Protein AF-A0A9P8N994-F1 (afdb_monomer)

pLDDT: mean 78.61, std 20.87, range [20.39, 98.12]

Secondary structure (DSSP, 8-state):
-----------------TTS-S-----S------GGGS------SPPS--HHHHHHHHHHHHHHT-SEEEEEEEETTEEEEEEEEEEETTTEE--TT-----GGGHHHHHHHHHHHHHHT---GGGTTGGG-BTHHHHTTT---SSHHHHHH-BHHHHHTT-S-PPP-GGG--SEETTEEPPHHHHHHTT-TTSHHHHHHHHHHHHHHTHHHHH-TT--SSPPPPSS-HHHH-EEEEETTTEEEEEEEEESSTT---EEEEEEE-SSSS-EEEEEEEEETTEEEEEEEESSS--SEEEEEEEEEEE-TTSSEEEEEEEEEETTTTEEEEEEEEEEE-S----

Radius of gyration: 25.14 Å; Cα contacts (8 Å, |Δi|>4): 476; chains: 1; bounding box: 64×61×74 Å

Sequence (342 aa):
MICPCWFLSTAVIIASLQSLGNGAMAGQGQKPLTLASIGEKDFNARSPFTQDFNVVANDILEQWKVPGMSIAIVDGHDVFAKGFGLATLPDTPSTPETLFYVGSTTKAQTAALMAQLIDSKAYPALSRGWSTPISSILRDDFLLQDEWATSHITLDDAASHRTGMAAHDNSWHREINGSKASLQDIVRGLHVNQILKEHARDMQCDIQKADDILFPERPKYPYPPSVILSELTGFYSNLGYGRFNLVQQQLSANSDQTVLVADRTELLWAQQWRLRHVSGNYWTLYSKMLLGINTVTRFYAAEFKIGVSGKVTGLEVSMYDRYGGVDEGTVLFHKVGGNTDG

Solvent-accessible surface area (backbone atoms only — not comparable to full-atom values): 20683 Å² total; per-residue (Å²): 143,80,86,83,83,79,84,83,76,88,73,83,84,83,67,71,68,87,86,62,53,83,65,89,77,88,64,80,80,79,71,75,85,50,67,76,80,59,65,94,61,87,75,83,66,79,74,83,81,39,71,69,48,50,49,56,54,50,50,49,30,62,74,66,68,42,64,42,48,62,51,75,50,78,57,94,88,49,76,49,68,43,38,41,60,26,68,40,87,96,77,40,66,24,36,66,83,59,87,71,75,58,65,77,60,52,55,59,56,52,51,52,52,51,50,49,53,37,72,64,64,80,46,75,81,37,73,58,41,54,71,23,34,48,32,77,78,38,54,95,45,46,54,53,101,42,70,65,57,24,64,61,41,22,47,47,34,57,78,66,74,62,72,80,75,74,93,57,81,68,25,66,52,71,55,55,95,94,36,76,48,49,72,65,54,34,47,46,44,60,56,54,79,59,60,51,64,48,47,56,50,49,51,54,53,46,65,75,40,39,60,55,75,69,43,71,86,58,64,96,68,57,49,69,53,88,58,62,71,80,66,70,41,47,39,32,34,28,92,89,78,44,72,43,51,33,39,83,42,62,73,42,100,88,44,92,50,72,28,40,38,27,70,39,69,88,44,98,72,26,30,36,39,38,36,43,84,60,36,36,49,34,27,41,34,36,37,24,46,72,70,98,52,98,46,79,72,48,64,30,48,29,36,54,40,65,41,97,85,74,43,65,48,26,42,34,34,42,46,48,39,84,78,67,72,43,67,44,47,73,46,65,23,39,50,48,73,87,84,78,88,127

Structure (mmCIF, N/CA/C/O backbone):
data_AF-A0A9P8N994-F1
#
_entry.id   AF-A0A9P8N994-F1
#
loop_
_atom_site.group_PDB
_atom_site.id
_atom_site.type_symbol
_atom_site.label_atom_id
_atom_site.label_alt_id
_atom_site.label_comp_id
_atom_site.label_asym_id
_atom_site.label_entity_id
_atom_site.label_seq_id
_atom_site.pdbx_PDB_ins_code
_atom_site.Cartn_x
_atom_site.Cartn_y
_atom_site.Cartn_z
_atom_site.occupancy
_atom_site.B_iso_or_equiv
_atom_site.auth_seq_id
_atom_site.auth_comp_id
_atom_site.auth_asym_id
_atom_site.auth_atom_id
_atom_site.pdbx_PDB_model_num
ATOM 1 N N . MET A 1 1 ? 12.827 -41.366 -18.009 1.00 29.05 1 MET A N 1
ATOM 2 C CA . MET A 1 1 ? 13.363 -40.502 -16.936 1.00 29.05 1 MET A CA 1
ATOM 3 C C . MET A 1 1 ? 13.787 -39.191 -17.570 1.00 29.05 1 MET A C 1
ATOM 5 O O . MET A 1 1 ? 14.894 -39.089 -18.073 1.00 29.05 1 MET A O 1
ATOM 9 N N . ILE A 1 2 ? 12.851 -38.249 -17.659 1.00 22.92 2 ILE A N 1
ATOM 10 C CA . ILE A 1 2 ? 13.051 -36.899 -18.196 1.00 22.92 2 ILE A CA 1
ATOM 11 C C . ILE A 1 2 ? 12.456 -35.968 -17.141 1.00 22.92 2 ILE A C 1
ATOM 13 O O . ILE A 1 2 ? 11.321 -36.167 -16.711 1.00 22.92 2 ILE A O 1
ATOM 17 N N . CYS A 1 3 ? 13.286 -35.047 -16.663 1.00 20.39 3 CYS A N 1
ATOM 18 C CA . CYS A 1 3 ? 13.000 -34.096 -15.598 1.00 20.39 3 CYS A CA 1
ATOM 19 C C . CYS A 1 3 ? 12.132 -32.950 -16.157 1.00 20.39 3 CYS A C 1
ATOM 21 O O . CYS A 1 3 ? 12.456 -32.450 -17.238 1.00 20.39 3 CYS A O 1
ATOM 23 N N . PRO A 1 4 ? 11.040 -32.536 -15.492 1.00 29.53 4 PRO A N 1
ATOM 24 C CA . PRO A 1 4 ? 10.136 -31.536 -16.040 1.00 29.53 4 PRO A CA 1
ATOM 25 C C . PRO A 1 4 ? 10.626 -30.111 -15.745 1.00 29.53 4 PRO A C 1
ATOM 27 O O . PRO A 1 4 ? 10.674 -29.676 -14.597 1.00 29.53 4 PRO A O 1
ATOM 30 N N . CYS A 1 5 ? 10.919 -29.365 -16.813 1.00 20.84 5 CYS A N 1
ATOM 31 C CA . CYS A 1 5 ? 10.870 -27.907 -16.829 1.00 20.84 5 CYS A CA 1
ATOM 32 C C . CYS A 1 5 ? 9.415 -27.474 -16.615 1.00 20.84 5 CYS A C 1
ATOM 34 O O . CYS A 1 5 ? 8.555 -27.772 -17.445 1.00 20.84 5 CYS A O 1
ATOM 36 N N . TRP A 1 6 ? 9.126 -26.789 -15.510 1.00 22.91 6 TRP A N 1
ATOM 37 C CA . TRP A 1 6 ? 7.827 -26.160 -15.305 1.00 22.91 6 TRP A CA 1
ATOM 38 C C . TRP A 1 6 ? 7.825 -24.748 -15.881 1.00 22.91 6 TRP A C 1
ATOM 40 O O . TRP A 1 6 ? 8.526 -23.849 -15.424 1.00 22.91 6 TRP A O 1
ATOM 50 N N . PHE A 1 7 ? 7.011 -24.625 -16.923 1.00 23.78 7 PHE A N 1
ATOM 51 C CA . PHE A 1 7 ? 6.309 -23.437 -17.373 1.00 23.78 7 PHE A CA 1
ATOM 52 C C . PHE A 1 7 ? 5.934 -22.497 -16.217 1.00 23.78 7 PHE A C 1
ATOM 54 O O . PHE A 1 7 ? 5.164 -22.860 -15.334 1.00 23.78 7 PHE A O 1
ATOM 61 N N . LEU A 1 8 ? 6.410 -21.259 -16.297 1.00 23.16 8 LEU A N 1
ATOM 62 C CA . LEU A 1 8 ? 5.794 -20.086 -15.674 1.00 23.16 8 LEU A CA 1
ATOM 63 C C . LEU A 1 8 ? 5.733 -18.984 -16.738 1.00 23.16 8 LEU A C 1
ATOM 65 O O . LEU A 1 8 ? 6.272 -17.891 -16.613 1.00 23.16 8 LEU A O 1
ATOM 69 N N . SER A 1 9 ? 5.103 -19.331 -17.854 1.00 27.02 9 SER A N 1
ATOM 70 C CA . SER A 1 9 ? 4.487 -18.369 -18.763 1.00 27.02 9 SER A CA 1
ATOM 71 C C . SER A 1 9 ? 3.023 -18.268 -18.333 1.00 27.02 9 SER A C 1
ATOM 73 O O . SER A 1 9 ? 2.436 -19.281 -17.959 1.00 27.02 9 SER A O 1
ATOM 75 N N . THR A 1 10 ? 2.447 -17.066 -18.355 1.00 27.69 10 THR A N 1
ATOM 76 C CA . THR A 1 10 ? 1.077 -16.729 -17.904 1.00 27.69 10 THR A CA 1
ATOM 77 C C . THR A 1 10 ? 0.805 -16.808 -16.396 1.00 27.69 10 THR A C 1
ATOM 79 O O . THR A 1 10 ? -0.028 -17.569 -15.924 1.00 27.69 10 THR A O 1
ATOM 82 N N . ALA A 1 11 ? 1.427 -15.904 -15.640 1.00 24.03 11 ALA A N 1
ATOM 83 C CA . ALA A 1 11 ? 0.743 -15.251 -14.528 1.00 24.03 11 ALA A CA 1
ATOM 84 C C . ALA A 1 11 ? 0.716 -13.757 -14.857 1.00 24.03 11 ALA A C 1
ATOM 86 O O . ALA A 1 11 ? 1.745 -13.083 -14.820 1.00 24.03 11 ALA A O 1
ATOM 87 N N . VAL A 1 12 ? -0.448 -13.261 -15.274 1.00 30.41 12 VAL A N 1
ATOM 88 C CA . VAL A 1 12 ? -0.716 -11.823 -15.331 1.00 30.41 12 VAL A CA 1
ATOM 89 C C . VAL A 1 12 ? -0.429 -11.290 -13.931 1.00 30.41 12 VAL A C 1
ATOM 91 O O . VAL A 1 12 ? -1.045 -11.730 -12.962 1.00 30.41 12 VAL A O 1
ATOM 94 N N . ILE A 1 13 ? 0.565 -10.412 -13.814 1.00 29.59 13 ILE A N 1
ATOM 95 C CA . ILE A 1 13 ? 0.950 -9.788 -12.550 1.00 29.59 13 ILE A CA 1
ATOM 96 C C . ILE A 1 13 ? -0.173 -8.817 -12.171 1.00 29.59 13 ILE A C 1
ATOM 98 O O . ILE A 1 13 ? -0.120 -7.631 -12.482 1.00 29.59 13 ILE A O 1
ATOM 102 N N . ILE A 1 14 ? -1.215 -9.324 -11.514 1.00 34.94 14 ILE A N 1
ATOM 103 C CA . ILE A 1 14 ? -2.121 -8.505 -10.710 1.00 34.94 14 ILE A CA 1
ATOM 104 C C . ILE A 1 14 ? -1.456 -8.404 -9.340 1.00 34.94 14 ILE A C 1
ATOM 106 O O . ILE A 1 14 ? -1.709 -9.187 -8.431 1.00 34.94 14 ILE A O 1
ATOM 110 N N . ALA A 1 15 ? -0.525 -7.464 -9.229 1.00 31.70 15 ALA A N 1
ATOM 111 C CA . ALA A 1 15 ? 0.010 -7.015 -7.955 1.00 31.70 15 ALA A CA 1
ATOM 112 C C . ALA A 1 15 ? -0.273 -5.516 -7.850 1.00 31.70 15 ALA A C 1
ATOM 114 O O . ALA A 1 15 ? 0.602 -4.686 -8.090 1.00 31.70 15 ALA A O 1
ATOM 115 N N . SER A 1 16 ? -1.522 -5.164 -7.550 1.00 35.97 16 SER A N 1
ATOM 116 C CA . SER A 1 16 ? -1.882 -3.810 -7.139 1.00 35.97 16 SER A CA 1
ATOM 117 C C . SER A 1 16 ? -1.823 -3.724 -5.616 1.00 35.97 16 SER A C 1
ATOM 119 O O . SER A 1 16 ? -2.485 -4.455 -4.882 1.00 35.97 16 SER A O 1
ATOM 121 N N . LEU A 1 17 ? -0.943 -2.836 -5.156 1.00 36.78 17 LEU A N 1
ATOM 122 C CA . LEU A 1 17 ? -0.691 -2.523 -3.761 1.00 36.78 17 LEU A CA 1
ATOM 123 C C . LEU A 1 17 ? -1.953 -1.956 -3.100 1.00 36.78 17 LEU A C 1
ATOM 125 O O . LEU A 1 17 ? -2.280 -0.793 -3.297 1.00 36.78 17 LEU A O 1
ATOM 129 N N . GLN A 1 18 ? -2.613 -2.750 -2.258 1.00 33.69 18 GLN A N 1
ATOM 130 C CA . GLN A 1 18 ? -3.630 -2.269 -1.310 1.00 33.69 18 GLN A CA 1
ATOM 131 C C . GLN A 1 18 ? -3.024 -1.649 -0.031 1.00 33.69 18 GLN A C 1
ATOM 133 O O . GLN A 1 18 ? -3.754 -1.346 0.903 1.00 33.69 18 GLN A O 1
ATOM 138 N N . SER A 1 19 ? -1.699 -1.463 0.040 1.00 32.31 19 SER A N 1
ATOM 139 C CA . SER A 1 19 ? -1.009 -0.888 1.210 1.00 32.31 19 SER A CA 1
ATOM 140 C C . SER A 1 19 ? -0.415 0.505 0.966 1.00 32.31 19 SER A C 1
ATOM 142 O O . SER A 1 19 ? 0.494 0.915 1.686 1.00 32.31 19 SER A O 1
ATOM 144 N N . LEU A 1 20 ? -0.838 1.186 -0.098 1.00 35.62 20 LEU A N 1
ATOM 145 C CA . LEU A 1 20 ? -0.547 2.597 -0.315 1.00 35.62 20 LEU A CA 1
ATOM 146 C C . LEU A 1 20 ? -1.893 3.292 -0.456 1.00 35.62 20 LEU A C 1
ATOM 148 O O . LEU A 1 20 ? -2.535 3.193 -1.501 1.00 35.62 20 LEU A O 1
ATOM 152 N N . GLY A 1 21 ? -2.328 3.913 0.634 1.00 29.88 21 GLY A N 1
ATOM 153 C CA . GLY A 1 21 ? -3.591 4.617 0.750 1.00 29.88 21 GLY A CA 1
ATOM 154 C C . GLY A 1 21 ? -3.990 5.474 -0.442 1.00 29.88 21 GLY A C 1
ATOM 155 O O . GLY A 1 21 ? -3.176 5.987 -1.212 1.00 29.88 21 GLY A O 1
ATOM 156 N N . ASN A 1 22 ? -5.307 5.626 -0.533 1.00 37.25 22 ASN A N 1
ATOM 157 C CA . ASN A 1 22 ? -6.025 6.451 -1.484 1.00 37.25 22 ASN A CA 1
ATOM 158 C C . ASN A 1 22 ? -5.360 7.811 -1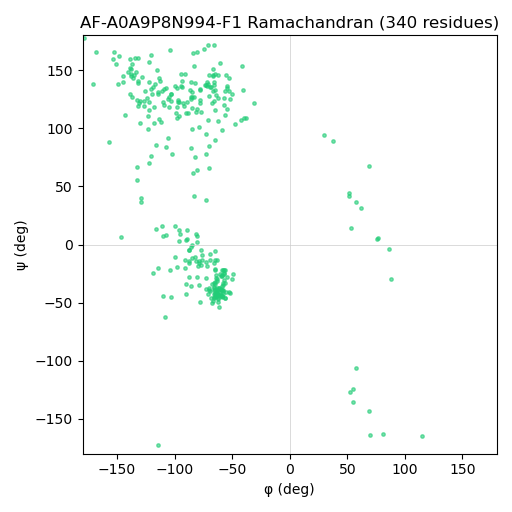.695 1.00 37.25 22 ASN A C 1
ATOM 160 O O . ASN A 1 22 ? -5.479 8.735 -0.897 1.00 37.25 22 ASN A O 1
ATOM 164 N N . GLY A 1 23 ? -4.747 7.953 -2.857 1.00 30.20 23 GLY A N 1
ATOM 165 C CA . GLY A 1 23 ? -4.395 9.240 -3.411 1.00 30.20 23 GLY A CA 1
ATOM 166 C C . GLY A 1 23 ? -4.254 9.074 -4.902 1.00 30.20 23 GLY A C 1
ATOM 167 O O . GLY A 1 23 ? -3.156 8.814 -5.375 1.00 30.20 23 GLY A O 1
ATOM 168 N N . ALA A 1 24 ? -5.341 9.213 -5.658 1.00 30.98 24 ALA A N 1
ATOM 169 C CA . ALA A 1 24 ? -5.224 9.526 -7.073 1.00 30.98 24 ALA A CA 1
ATOM 170 C C . ALA A 1 24 ? -4.456 10.854 -7.174 1.00 30.98 24 ALA A C 1
ATOM 172 O O . ALA A 1 24 ? -5.009 11.928 -6.946 1.00 30.98 24 ALA A O 1
ATOM 173 N N . MET A 1 25 ? -3.151 10.793 -7.441 1.00 30.42 25 MET A N 1
ATOM 174 C CA . MET A 1 25 ? -2.370 11.985 -7.739 1.00 30.42 25 MET A CA 1
ATOM 175 C C . MET A 1 25 ? -2.775 12.435 -9.140 1.00 30.42 25 MET A C 1
ATOM 177 O O . MET A 1 25 ? -2.238 11.963 -10.139 1.00 30.42 25 MET A O 1
ATOM 181 N N . ALA A 1 26 ? -3.722 13.370 -9.209 1.00 35.28 26 ALA A N 1
ATOM 182 C CA . ALA A 1 26 ? -3.963 14.190 -10.389 1.00 35.28 26 ALA A CA 1
ATOM 183 C C . ALA A 1 26 ? -2.787 15.173 -10.571 1.00 35.28 26 ALA A C 1
ATOM 185 O O . ALA A 1 26 ? -2.916 16.383 -10.400 1.00 35.28 26 ALA A O 1
ATOM 186 N N . GLY A 1 27 ? -1.596 14.648 -10.859 1.00 30.02 27 GLY A N 1
ATOM 187 C CA . GLY A 1 27 ? -0.450 15.436 -11.296 1.00 30.02 27 GLY A CA 1
ATOM 188 C C . GLY A 1 27 ? -0.463 15.520 -12.817 1.00 30.02 27 GLY A C 1
ATOM 189 O O . GLY A 1 27 ? -0.315 14.488 -13.454 1.00 30.02 27 GLY A O 1
ATOM 190 N N . GLN A 1 28 ? -0.685 16.727 -13.358 1.00 36.44 28 GLN A N 1
ATOM 191 C CA . GLN A 1 28 ? -0.523 17.140 -14.768 1.00 36.44 28 GLN A CA 1
ATOM 192 C C . GLN A 1 28 ? -0.743 16.010 -15.792 1.00 36.44 28 GLN A C 1
ATOM 194 O O . GLN A 1 28 ? 0.171 15.258 -16.112 1.00 36.44 28 GLN A O 1
ATOM 199 N N . GLY A 1 29 ? -1.978 15.922 -16.301 1.00 40.00 29 GLY A N 1
ATOM 200 C CA . GLY A 1 29 ? -2.499 14.822 -17.112 1.00 40.00 29 GLY A CA 1
ATOM 201 C C . GLY A 1 29 ? -1.515 14.209 -18.108 1.00 40.00 29 GLY A C 1
ATOM 202 O O . GLY A 1 29 ? -1.233 14.783 -19.163 1.00 40.00 29 GLY A O 1
ATOM 203 N N . GLN A 1 30 ? -1.085 12.982 -17.804 1.00 44.16 30 GLN A N 1
ATOM 204 C CA . GLN A 1 30 ? -0.643 12.032 -18.815 1.00 44.16 30 GLN A CA 1
ATOM 205 C C . GLN A 1 30 ? -1.805 11.882 -19.806 1.00 44.16 30 GLN A C 1
ATOM 207 O O . GLN A 1 30 ? -2.883 11.405 -19.451 1.00 44.16 30 GLN A O 1
ATOM 212 N N . LYS A 1 31 ? -1.622 12.373 -21.034 1.00 41.84 31 LYS A N 1
ATOM 213 C CA . LYS A 1 31 ? -2.645 12.258 -22.074 1.00 41.84 31 LYS A CA 1
ATOM 214 C C . LYS A 1 31 ? -2.817 10.777 -22.431 1.00 41.84 31 LYS A C 1
ATOM 216 O O . LYS A 1 31 ? -1.802 10.082 -22.526 1.00 41.84 31 LYS A O 1
ATOM 221 N N . PRO A 1 32 ? -4.054 10.298 -22.651 1.00 45.00 32 PRO A N 1
ATOM 222 C CA . PRO A 1 32 ? -4.279 8.941 -23.126 1.00 45.00 32 PRO A CA 1
ATOM 223 C C . PRO A 1 32 ? -3.445 8.683 -24.381 1.00 45.00 32 PRO A C 1
ATOM 225 O O . PRO A 1 32 ? -3.334 9.567 -25.239 1.00 45.00 32 PRO A O 1
ATOM 228 N N . LEU A 1 33 ? -2.920 7.466 -24.529 1.00 43.28 33 LEU A N 1
ATOM 229 C CA . LEU A 1 33 ? -2.684 6.936 -25.867 1.00 43.28 33 LEU A CA 1
ATOM 230 C C . LEU A 1 33 ? -4.076 6.804 -26.479 1.00 43.28 33 LEU A C 1
ATOM 232 O O . LEU A 1 33 ? -4.773 5.821 -26.247 1.00 43.28 33 LEU A O 1
ATOM 236 N N . THR A 1 34 ? -4.550 7.851 -27.153 1.00 40.56 34 THR A N 1
ATOM 237 C CA . THR A 1 34 ? -5.822 7.773 -27.860 1.00 40.56 34 THR A CA 1
ATOM 238 C C . THR A 1 34 ? -5.712 6.606 -28.830 1.00 40.56 34 THR A C 1
ATOM 240 O O . THR A 1 34 ? -4.722 6.501 -29.558 1.00 40.56 34 THR A O 1
ATOM 243 N N . LEU A 1 35 ? -6.723 5.733 -28.857 1.00 45.25 35 LEU A N 1
ATOM 244 C CA . LEU A 1 35 ? -6.849 4.670 -29.864 1.00 45.25 35 LEU A CA 1
ATOM 245 C C . LEU A 1 35 ? -6.658 5.220 -31.291 1.00 45.25 35 LEU A C 1
ATOM 247 O O . LEU A 1 35 ? -6.153 4.520 -32.151 1.00 45.25 35 LEU A O 1
ATOM 251 N N . ALA A 1 36 ? -6.927 6.513 -31.511 1.00 44.31 36 ALA A N 1
ATOM 252 C CA . ALA A 1 36 ? -6.633 7.235 -32.748 1.00 44.31 36 ALA A CA 1
ATOM 253 C C . ALA A 1 36 ? -5.144 7.243 -33.177 1.00 44.31 36 ALA A C 1
ATOM 255 O O . ALA A 1 36 ? -4.856 7.461 -34.351 1.00 44.31 36 ALA A O 1
ATOM 256 N N . SER A 1 37 ? -4.190 7.023 -32.264 1.00 42.41 37 SER A N 1
ATOM 257 C CA . SER A 1 37 ? -2.757 6.896 -32.594 1.00 42.41 37 SER A CA 1
ATOM 258 C C . SER A 1 37 ? -2.382 5.521 -33.164 1.00 42.41 37 SER A C 1
ATOM 260 O O . SER A 1 37 ? -1.324 5.374 -33.776 1.00 42.41 37 SER A O 1
ATOM 262 N N . ILE A 1 38 ? -3.273 4.538 -33.022 1.00 48.41 38 ILE A N 1
ATOM 263 C CA . ILE A 1 38 ? -3.180 3.203 -33.606 1.00 48.41 38 ILE A CA 1
ATOM 264 C C . ILE A 1 38 ? -4.220 3.195 -34.728 1.00 48.41 38 ILE A C 1
ATOM 266 O O . ILE A 1 38 ? -5.377 2.876 -34.494 1.00 48.41 38 ILE A O 1
ATOM 270 N N . GLY A 1 39 ? -3.840 3.703 -35.906 1.00 41.16 39 GLY A N 1
ATOM 271 C CA . GLY A 1 39 ? -4.775 4.051 -36.984 1.00 41.16 39 GLY A CA 1
ATOM 272 C C . GLY A 1 39 ? -5.910 3.040 -37.175 1.00 41.16 39 GLY A C 1
ATOM 273 O O . GLY A 1 39 ? -5.649 1.840 -37.227 1.00 41.16 39 GLY A O 1
ATOM 274 N N . GLU A 1 40 ? -7.146 3.546 -37.280 1.00 41.47 40 GLU A N 1
ATOM 275 C CA . GLU A 1 40 ? -8.359 2.756 -37.520 1.00 41.47 40 GLU A CA 1
ATOM 276 C C . GLU A 1 40 ? -8.126 1.772 -38.673 1.00 41.47 40 GLU A C 1
ATOM 278 O O . GLU A 1 40 ? -8.087 2.139 -39.850 1.00 41.47 40 GLU A O 1
ATOM 283 N N . LYS A 1 41 ? -7.934 0.502 -38.327 1.00 46.00 41 LYS A N 1
ATOM 284 C CA . LYS A 1 41 ? -7.988 -0.619 -39.256 1.00 46.00 41 LYS A CA 1
ATOM 285 C C . LYS A 1 41 ? -9.074 -1.546 -38.751 1.00 46.00 41 LYS A C 1
ATOM 287 O O . LYS A 1 41 ? -9.136 -1.813 -37.556 1.00 46.00 41 LYS A O 1
ATOM 292 N N . ASP A 1 42 ? -9.929 -1.983 -39.671 1.00 42.78 42 ASP A N 1
ATOM 293 C CA . ASP A 1 42 ? -11.018 -2.928 -39.433 1.00 42.78 42 ASP A CA 1
ATOM 294 C C . ASP A 1 42 ? -10.594 -4.042 -38.466 1.00 42.78 42 ASP A C 1
ATOM 296 O O . ASP A 1 42 ? -9.819 -4.935 -38.823 1.00 42.78 42 ASP A O 1
ATOM 300 N N . PHE A 1 43 ? -11.128 -4.001 -37.244 1.00 50.53 43 PHE A N 1
ATOM 301 C CA . PHE A 1 43 ? -10.981 -5.068 -36.261 1.00 50.53 43 PHE A CA 1
ATOM 302 C C . PHE A 1 43 ? -11.850 -6.258 -36.695 1.00 50.53 43 PHE A C 1
ATOM 304 O O . PHE A 1 43 ? -12.933 -6.494 -36.167 1.00 50.53 43 PHE A O 1
ATOM 311 N N . ASN A 1 44 ? -11.378 -7.032 -37.676 1.00 49.62 44 ASN A N 1
ATOM 312 C CA . ASN A 1 44 ? -11.939 -8.356 -37.979 1.00 49.62 44 ASN A CA 1
ATOM 313 C C . ASN A 1 44 ? -11.631 -9.384 -36.865 1.00 49.62 44 ASN A C 1
ATOM 315 O O . ASN A 1 44 ? -12.157 -10.499 -36.888 1.00 49.62 44 ASN A O 1
ATOM 319 N N . ALA A 1 45 ? -10.791 -9.029 -35.887 1.00 59.44 45 ALA A N 1
ATOM 320 C CA . ALA A 1 45 ? -10.508 -9.837 -34.711 1.00 59.44 45 ALA A CA 1
ATOM 321 C C . ALA A 1 45 ? -11.654 -9.732 -33.689 1.00 59.44 45 ALA A C 1
ATOM 323 O O . ALA A 1 45 ? -12.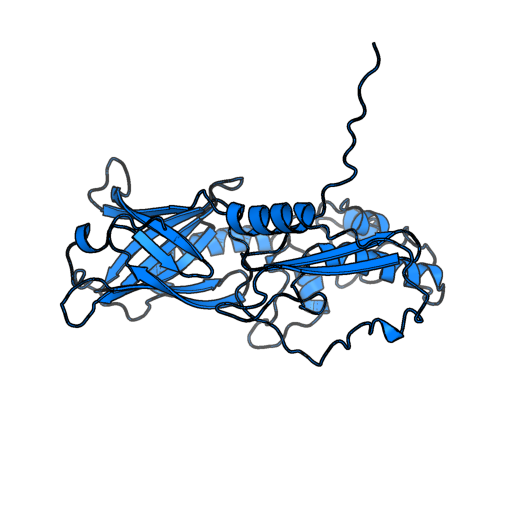032 -8.649 -33.238 1.00 59.44 45 ALA A O 1
ATOM 324 N N . ARG A 1 46 ? -12.224 -10.881 -33.304 1.00 76.75 46 ARG A N 1
ATOM 325 C CA . ARG A 1 46 ? -13.222 -10.941 -32.228 1.00 76.75 46 ARG A CA 1
ATOM 326 C C . ARG A 1 46 ? -12.561 -10.521 -30.918 1.00 76.75 46 ARG A C 1
ATOM 328 O O . ARG A 1 46 ? -11.538 -11.087 -30.548 1.00 76.75 46 ARG A O 1
ATOM 335 N N . SER A 1 47 ? -13.182 -9.579 -30.210 1.00 82.81 47 SER A N 1
ATOM 336 C CA . SER A 1 47 ? -12.716 -9.156 -28.889 1.00 82.81 47 SER A CA 1
ATOM 337 C C . SER A 1 47 ? -12.541 -10.365 -27.956 1.00 82.81 47 SER A C 1
ATOM 339 O O . SER A 1 47 ? -13.464 -11.181 -27.849 1.00 82.81 47 SER A O 1
ATOM 341 N N . PRO A 1 48 ? -11.404 -10.475 -27.245 1.00 88.56 48 PRO A N 1
ATOM 342 C CA . PRO A 1 48 ? -11.168 -11.536 -26.269 1.00 88.56 48 PRO A CA 1
ATOM 343 C C . PRO A 1 48 ? -12.042 -11.392 -25.011 1.00 88.56 48 PRO A C 1
ATOM 345 O O . PRO A 1 48 ? -12.164 -12.341 -24.239 1.00 88.56 48 PRO A O 1
ATOM 348 N N . PHE A 1 49 ? -12.688 -10.238 -24.801 1.00 89.88 49 PHE A N 1
ATOM 349 C CA . PHE A 1 49 ? -13.582 -9.986 -23.665 1.00 89.88 49 PHE A CA 1
ATOM 350 C C . PHE A 1 49 ? -14.981 -10.573 -23.893 1.00 89.88 49 PHE A C 1
ATOM 352 O O . PHE A 1 49 ? -15.979 -9.850 -23.990 1.00 89.88 49 PHE A O 1
ATOM 359 N N . THR A 1 50 ? -15.048 -11.900 -23.991 1.00 93.81 50 THR A N 1
ATOM 360 C CA . THR A 1 50 ? -16.304 -12.654 -24.089 1.00 93.81 50 THR A CA 1
ATOM 361 C C . THR A 1 50 ? -17.136 -12.536 -22.808 1.00 93.81 50 THR A C 1
ATOM 363 O O . THR A 1 50 ? -16.684 -12.011 -21.787 1.00 93.81 50 THR A O 1
ATOM 366 N N . GLN A 1 51 ? -18.373 -13.039 -22.839 1.00 92.88 51 GLN A N 1
ATOM 367 C CA . GLN A 1 51 ? -19.207 -13.093 -21.639 1.00 92.88 51 GLN A CA 1
ATOM 368 C C . GLN A 1 51 ? -18.550 -13.925 -20.531 1.00 92.88 51 GLN A C 1
ATOM 370 O O . GLN A 1 51 ? -18.496 -13.466 -19.394 1.00 92.88 51 GLN A O 1
ATOM 375 N N . ASP A 1 52 ? -17.981 -15.081 -20.872 1.00 94.75 52 ASP A N 1
ATOM 376 C CA . ASP A 1 52 ? -17.290 -15.948 -19.913 1.00 94.75 52 ASP A CA 1
ATOM 377 C C . ASP A 1 52 ? -16.062 -15.254 -19.310 1.00 94.75 52 ASP A C 1
ATOM 379 O O . ASP A 1 52 ? -15.838 -15.334 -18.105 1.00 94.75 52 ASP A O 1
ATOM 383 N N . PHE A 1 53 ? -15.307 -14.492 -20.115 1.00 94.25 53 PHE A N 1
ATOM 384 C CA . PHE A 1 53 ? -14.200 -13.679 -19.603 1.00 94.25 53 PHE A CA 1
ATOM 385 C C . PHE A 1 53 ? -14.700 -12.646 -18.587 1.00 94.25 53 PHE A C 1
ATOM 387 O O . PHE A 1 53 ? -14.091 -12.459 -17.535 1.00 94.25 53 PHE A O 1
ATOM 394 N N . ASN A 1 54 ? -15.819 -11.976 -18.885 1.00 93.69 54 ASN A N 1
ATOM 395 C CA . ASN A 1 54 ? -16.397 -10.991 -17.975 1.00 93.69 54 ASN A CA 1
ATOM 396 C C . ASN A 1 54 ? -16.844 -11.630 -16.657 1.00 93.69 54 ASN A C 1
ATOM 398 O O . ASN A 1 54 ? -16.681 -11.002 -15.615 1.00 93.69 54 ASN A O 1
ATOM 402 N N . VAL A 1 55 ? -17.388 -12.850 -16.690 1.00 95.94 55 VAL A N 1
ATOM 403 C CA . VAL A 1 55 ? -17.740 -13.600 -15.474 1.00 95.94 55 VAL A CA 1
ATOM 404 C C . VAL A 1 55 ? -16.485 -13.852 -14.642 1.00 95.94 55 VAL A C 1
ATOM 406 O O . VAL A 1 55 ? -16.420 -13.382 -13.514 1.00 95.94 55 VAL A O 1
ATOM 409 N N . VAL A 1 56 ? -15.436 -14.437 -15.231 1.00 95.69 56 VAL A N 1
ATOM 410 C CA . VAL A 1 56 ? -14.171 -14.710 -14.520 1.00 95.69 56 VAL A CA 1
ATOM 411 C C . VAL A 1 56 ? -13.546 -13.437 -13.937 1.00 95.69 56 VAL A C 1
ATOM 413 O O . VAL A 1 56 ? -13.070 -13.441 -12.805 1.00 95.69 56 VAL A O 1
ATOM 416 N N . ALA A 1 57 ? -13.544 -12.332 -14.686 1.00 94.00 57 ALA A N 1
ATOM 417 C CA . ALA A 1 57 ? -12.997 -11.068 -14.202 1.00 94.00 57 ALA A CA 1
ATOM 418 C C . ALA A 1 57 ? -13.774 -10.527 -12.988 1.00 94.00 57 ALA A C 1
ATOM 420 O O . ALA A 1 57 ? -13.152 -10.064 -12.033 1.00 94.00 57 ALA A O 1
ATOM 421 N N . ASN A 1 58 ? -15.109 -10.604 -13.003 1.00 94.19 58 ASN A N 1
ATOM 422 C CA . ASN A 1 58 ? -15.932 -10.181 -11.868 1.00 94.19 58 ASN A CA 1
ATOM 423 C C . ASN A 1 58 ? -15.794 -11.134 -10.671 1.00 94.19 58 ASN A C 1
ATOM 425 O O . ASN A 1 58 ? -15.669 -10.652 -9.547 1.00 94.19 58 ASN A O 1
ATOM 429 N N . ASP A 1 59 ? -15.708 -12.445 -10.906 1.00 92.75 59 ASP A N 1
ATOM 430 C CA . ASP A 1 59 ? -15.468 -13.439 -9.854 1.00 92.75 59 ASP A CA 1
ATOM 431 C C . ASP A 1 59 ? -14.132 -13.175 -9.140 1.00 92.75 59 ASP A C 1
ATOM 433 O O . ASP A 1 59 ? -14.054 -13.269 -7.919 1.00 92.75 59 ASP A O 1
ATOM 437 N N . ILE A 1 60 ? -13.081 -12.779 -9.871 1.00 90.81 60 ILE A N 1
ATOM 438 C CA . ILE A 1 60 ? -11.783 -12.396 -9.285 1.00 90.81 60 ILE A CA 1
ATOM 439 C C . ILE A 1 60 ? -11.912 -11.133 -8.422 1.00 90.81 60 ILE A C 1
ATOM 441 O O . ILE A 1 60 ? -11.369 -11.105 -7.313 1.00 90.81 60 ILE A O 1
ATOM 445 N N . LEU A 1 61 ? -12.614 -10.096 -8.900 1.00 87.88 61 LEU A N 1
ATOM 446 C CA . LEU A 1 61 ? -12.852 -8.879 -8.110 1.00 87.88 61 LEU A CA 1
ATOM 447 C C . LEU A 1 61 ? -13.580 -9.211 -6.803 1.00 87.88 61 LEU A C 1
ATOM 449 O O . LEU A 1 61 ? -13.185 -8.735 -5.736 1.00 87.88 61 LEU A O 1
ATOM 453 N N . GLU A 1 62 ? -14.600 -10.068 -6.873 1.00 85.75 62 GLU A N 1
ATOM 454 C CA . GLU A 1 62 ? -15.364 -10.502 -5.709 1.00 85.75 62 GLU A CA 1
ATOM 455 C C . GLU A 1 62 ? -14.539 -11.388 -4.770 1.00 85.75 62 GLU A C 1
ATOM 457 O O . GLU A 1 62 ? -14.556 -11.169 -3.556 1.00 85.75 62 GLU A O 1
ATOM 462 N N . GLN A 1 63 ? -13.808 -12.368 -5.301 1.00 83.62 63 GLN A N 1
ATOM 463 C CA . GLN A 1 63 ? -13.016 -13.313 -4.517 1.00 83.62 63 GLN A CA 1
ATOM 464 C C . GLN A 1 63 ? -11.926 -12.594 -3.722 1.00 83.62 63 GLN A C 1
ATOM 466 O O . GLN A 1 63 ? -11.764 -12.848 -2.529 1.00 83.62 63 GLN A O 1
ATOM 471 N N . TRP A 1 64 ? -11.199 -11.685 -4.373 1.00 82.56 64 TRP A N 1
ATOM 472 C CA . TRP A 1 64 ? -10.049 -10.994 -3.784 1.00 82.56 64 TRP A CA 1
ATOM 473 C C . TRP A 1 64 ? -10.392 -9.627 -3.196 1.00 82.56 64 TRP A C 1
ATOM 475 O O . TRP A 1 64 ? -9.500 -8.924 -2.724 1.00 82.56 64 TRP A O 1
ATOM 485 N N . LYS A 1 65 ? -11.678 -9.249 -3.216 1.00 79.06 65 LYS A N 1
ATOM 486 C CA . LYS A 1 65 ? -12.180 -7.963 -2.706 1.00 79.06 65 LYS A CA 1
ATOM 487 C C . LYS A 1 65 ? -11.393 -6.780 -3.286 1.00 79.06 65 LYS A C 1
ATOM 489 O O . LYS A 1 65 ? -11.035 -5.834 -2.585 1.00 79.06 65 LYS A O 1
ATOM 494 N N . VAL A 1 66 ? -11.105 -6.854 -4.583 1.00 84.88 66 VAL A N 1
ATOM 495 C CA . VAL A 1 66 ? -10.435 -5.792 -5.337 1.00 84.88 66 VAL A CA 1
ATOM 496 C C . VAL A 1 66 ? -11.523 -4.854 -5.871 1.00 84.88 66 VAL A C 1
ATOM 498 O O . VAL A 1 66 ? -12.402 -5.329 -6.585 1.00 84.88 66 VAL A O 1
ATOM 501 N N . PRO A 1 67 ? -11.502 -3.541 -5.559 1.00 87.81 67 PRO A N 1
ATOM 502 C CA . PRO A 1 67 ? -12.559 -2.625 -5.993 1.00 87.81 67 PRO A CA 1
ATOM 503 C C . PRO A 1 67 ? -12.720 -2.551 -7.512 1.00 87.81 67 PRO A C 1
ATOM 505 O O . PRO A 1 67 ? -13.842 -2.509 -8.010 1.00 87.81 67 PRO A O 1
ATOM 508 N N . GLY A 1 68 ? -11.609 -2.575 -8.249 1.00 91.06 68 GLY A N 1
ATOM 509 C CA . GLY A 1 68 ? -11.608 -2.541 -9.702 1.00 91.06 68 GLY A CA 1
ATOM 510 C C . GLY A 1 68 ? -10.247 -2.855 -10.307 1.00 91.06 68 GLY A C 1
ATOM 511 O O . GLY A 1 68 ? -9.219 -2.881 -9.629 1.00 91.06 68 GLY A O 1
ATOM 512 N N . MET A 1 69 ? -10.264 -3.121 -11.606 1.00 93.19 69 MET A N 1
ATOM 513 C CA . MET A 1 69 ? -9.114 -3.535 -12.404 1.00 93.19 69 MET A CA 1
ATOM 514 C C . MET A 1 69 ? -9.297 -3.055 -13.845 1.00 93.19 69 MET A C 1
ATOM 516 O O . MET A 1 69 ? -10.426 -2.882 -14.306 1.00 93.19 69 MET A O 1
ATOM 520 N N . SER A 1 70 ? -8.198 -2.891 -14.576 1.00 91.94 70 SER A N 1
ATOM 521 C CA . SER A 1 70 ? -8.220 -2.737 -16.031 1.00 91.94 70 SER A CA 1
ATOM 522 C C . SER A 1 70 ? -7.306 -3.768 -16.671 1.00 91.94 70 SER A C 1
ATOM 524 O O . SER A 1 70 ? -6.173 -3.958 -16.233 1.00 91.94 70 SER A O 1
ATOM 526 N N . ILE A 1 71 ? -7.815 -4.455 -17.691 1.00 92.12 71 ILE A N 1
ATOM 527 C CA . ILE A 1 71 ? -7.099 -5.507 -18.415 1.00 92.12 71 ILE A CA 1
ATOM 528 C C . ILE A 1 71 ? -6.863 -5.027 -19.841 1.00 92.12 71 ILE A C 1
ATOM 530 O O . ILE A 1 71 ? -7.804 -4.591 -20.503 1.00 92.12 71 ILE A O 1
ATOM 534 N N . ALA A 1 72 ? -5.625 -5.159 -20.317 1.00 90.25 72 ALA A N 1
ATOM 535 C CA . ALA A 1 72 ? -5.260 -4.993 -21.717 1.00 90.25 72 ALA A CA 1
ATOM 536 C C . ALA A 1 72 ? -4.717 -6.315 -22.282 1.00 90.25 72 ALA A C 1
ATOM 538 O O . ALA A 1 72 ? -3.951 -7.011 -21.615 1.00 90.25 72 ALA A O 1
ATOM 539 N N . ILE A 1 73 ? -5.114 -6.650 -23.507 1.00 87.50 73 ILE A N 1
ATOM 540 C CA . ILE A 1 73 ? -4.656 -7.813 -24.269 1.00 87.50 73 ILE A CA 1
ATOM 541 C C . ILE A 1 73 ? -4.072 -7.286 -25.575 1.00 87.50 73 ILE A C 1
ATOM 543 O O . ILE A 1 73 ? -4.754 -6.585 -26.321 1.00 87.50 73 ILE A O 1
ATOM 547 N N . VAL A 1 74 ? -2.805 -7.611 -25.817 1.00 88.00 74 VAL A N 1
ATOM 548 C CA . VAL A 1 74 ? -2.061 -7.217 -27.014 1.00 88.00 74 VAL A CA 1
ATOM 549 C C . VAL A 1 74 ? -1.658 -8.487 -27.753 1.00 88.00 74 VAL A C 1
ATOM 551 O O . VAL A 1 74 ? -0.921 -9.302 -27.196 1.00 88.00 74 VAL A O 1
ATOM 554 N N . ASP A 1 75 ? -2.134 -8.647 -28.986 1.00 83.38 75 ASP A N 1
ATOM 555 C CA . ASP A 1 75 ? -1.779 -9.754 -29.879 1.00 83.38 75 ASP A CA 1
ATOM 556 C C . ASP A 1 75 ? -1.377 -9.200 -31.251 1.00 83.38 75 ASP A C 1
ATOM 558 O O . ASP A 1 75 ? -2.200 -8.717 -32.027 1.00 83.38 75 ASP A O 1
ATOM 562 N N . GLY A 1 76 ? -0.072 -9.196 -31.529 1.00 85.69 76 GLY A N 1
ATOM 563 C CA . GLY A 1 76 ? 0.481 -8.572 -32.727 1.00 85.69 76 GLY A CA 1
ATOM 564 C C . GLY A 1 76 ? 0.131 -7.083 -32.816 1.00 85.69 76 GLY A C 1
ATOM 565 O O . GLY A 1 76 ? 0.709 -6.259 -32.108 1.00 85.69 76 GLY A O 1
ATOM 566 N N . HIS A 1 77 ? -0.788 -6.743 -33.720 1.00 82.00 77 HIS A N 1
ATOM 567 C CA . HIS A 1 77 ? -1.282 -5.376 -33.920 1.00 82.00 77 HIS A CA 1
ATOM 568 C C . HIS A 1 77 ? -2.634 -5.109 -33.252 1.00 82.00 77 HIS A C 1
ATOM 570 O O . HIS A 1 77 ? -3.046 -3.951 -33.181 1.00 82.00 77 HIS A O 1
ATOM 576 N N . ASP A 1 78 ? -3.309 -6.147 -32.762 1.00 79.12 78 ASP A N 1
ATOM 577 C CA . ASP A 1 78 ? -4.602 -6.018 -32.112 1.00 79.12 78 ASP A CA 1
ATOM 578 C C . ASP A 1 78 ? -4.408 -5.679 -30.632 1.00 79.12 78 ASP A C 1
ATOM 580 O O . ASP A 1 78 ? -3.680 -6.354 -29.899 1.00 79.12 78 ASP A O 1
ATOM 584 N N . VAL A 1 79 ? -5.068 -4.609 -30.189 1.00 84.44 79 VAL A N 1
ATOM 585 C CA . VAL A 1 79 ? -5.040 -4.140 -28.802 1.00 84.44 79 VAL A CA 1
ATOM 586 C C . VAL A 1 79 ? -6.469 -4.009 -28.308 1.00 84.44 79 VAL A C 1
ATOM 588 O O . VAL A 1 79 ? -7.251 -3.214 -28.828 1.00 84.44 79 VAL A O 1
ATOM 591 N N . PHE A 1 80 ? -6.797 -4.761 -27.265 1.00 85.06 80 PHE A N 1
ATOM 592 C CA . PHE A 1 80 ? -8.087 -4.701 -26.591 1.00 85.06 80 PHE A CA 1
ATOM 593 C C . PHE A 1 80 ? -7.870 -4.295 -25.143 1.00 85.06 80 PHE A C 1
ATOM 595 O O . PHE A 1 80 ? -7.006 -4.854 -24.475 1.00 85.06 80 PHE A O 1
ATOM 602 N N . ALA A 1 81 ? -8.676 -3.373 -24.621 1.00 89.19 81 ALA A N 1
ATOM 603 C CA . ALA A 1 81 ? -8.637 -3.025 -23.207 1.00 89.19 81 ALA A CA 1
ATOM 604 C C . ALA A 1 81 ? -10.042 -2.855 -22.627 1.00 89.19 81 ALA A C 1
ATOM 606 O O . ALA A 1 81 ? -10.955 -2.388 -23.311 1.00 89.19 81 ALA A O 1
ATOM 607 N N . LYS A 1 82 ? -10.221 -3.250 -21.364 1.00 88.25 82 LYS A N 1
ATOM 608 C CA . LYS A 1 82 ? -11.496 -3.138 -20.648 1.00 88.25 82 LYS A CA 1
ATOM 609 C C . LYS A 1 82 ? -11.276 -2.938 -19.150 1.00 88.25 82 LYS A C 1
ATOM 611 O O . LYS A 1 82 ? -10.432 -3.600 -18.549 1.00 88.25 82 LYS A O 1
ATOM 616 N N . GLY A 1 83 ? -12.058 -2.037 -18.561 1.00 91.38 83 GLY A N 1
ATOM 617 C CA . GLY A 1 83 ? -12.156 -1.857 -17.115 1.00 91.38 83 GLY A CA 1
ATOM 618 C C . GLY A 1 83 ? -13.261 -2.722 -16.501 1.00 91.38 83 GLY A C 1
ATOM 619 O O . GLY A 1 83 ? -14.291 -2.969 -17.132 1.00 91.38 83 GLY A O 1
ATOM 620 N N . PHE A 1 84 ? -13.036 -3.180 -15.273 1.00 94.56 84 PHE A N 1
ATOM 621 C CA . PHE A 1 84 ? -13.963 -3.959 -14.454 1.00 94.56 84 PHE A CA 1
ATOM 622 C C . PHE A 1 84 ? -14.026 -3.357 -13.045 1.00 94.56 84 PHE A C 1
ATOM 624 O O . PHE A 1 84 ? -12.998 -2.956 -12.499 1.00 94.56 84 PHE A O 1
ATOM 631 N N . GLY A 1 85 ? -15.216 -3.308 -12.444 1.00 93.94 85 GLY A N 1
ATOM 632 C CA . GLY A 1 85 ? -15.414 -2.734 -11.112 1.00 93.94 85 GLY A CA 1
ATOM 633 C C . GLY A 1 85 ? -15.217 -1.215 -11.069 1.00 93.94 85 GLY A C 1
ATOM 634 O O . GLY A 1 85 ? -15.581 -0.497 -12.003 1.00 93.94 85 GLY A O 1
ATOM 635 N N . LEU A 1 86 ? -14.650 -0.728 -9.970 1.00 91.56 86 LEU A N 1
ATOM 636 C CA . LEU A 1 86 ? -14.549 0.681 -9.613 1.00 91.56 86 LEU A CA 1
ATOM 637 C C . LEU A 1 86 ? -13.088 1.123 -9.463 1.00 91.56 86 LEU A C 1
ATOM 639 O O . LEU A 1 86 ? -12.313 0.511 -8.733 1.00 91.56 86 LEU A O 1
ATOM 643 N N . ALA A 1 87 ? -12.726 2.221 -10.123 1.00 88.00 87 ALA A N 1
ATOM 644 C CA . ALA A 1 87 ? -11.448 2.904 -9.931 1.00 88.00 87 ALA A CA 1
ATOM 645 C C . ALA A 1 87 ? -11.374 3.586 -8.559 1.00 88.00 87 ALA A C 1
ATOM 647 O O . ALA A 1 87 ? -10.339 3.552 -7.897 1.00 88.00 87 ALA A O 1
ATOM 648 N N . THR A 1 88 ? -12.491 4.185 -8.141 1.00 85.31 88 THR A N 1
ATOM 649 C CA . THR A 1 88 ? -12.618 4.894 -6.868 1.00 85.31 88 THR A CA 1
ATOM 650 C C . THR A 1 88 ? -13.966 4.556 -6.258 1.00 85.31 88 THR A C 1
ATOM 652 O O . THR A 1 88 ? -15.006 4.664 -6.909 1.00 85.31 88 THR A O 1
ATOM 655 N N . LEU A 1 89 ? -13.953 4.153 -4.992 1.00 83.62 89 LEU A N 1
ATOM 656 C CA . LEU A 1 89 ? -15.177 3.945 -4.229 1.00 83.62 89 LEU A CA 1
ATOM 657 C C . LEU A 1 89 ? -15.866 5.292 -3.929 1.00 83.62 89 LEU A C 1
ATOM 659 O O . LEU A 1 89 ? -15.175 6.278 -3.675 1.00 83.62 89 LEU A O 1
ATOM 663 N N . PRO A 1 90 ? -17.207 5.338 -3.884 1.00 85.69 90 PRO A N 1
ATOM 664 C CA . PRO A 1 90 ? -18.112 4.193 -3.993 1.00 85.69 90 PRO A CA 1
ATOM 665 C C . PRO A 1 90 ? -18.565 3.861 -5.422 1.00 85.69 90 PRO A C 1
ATOM 667 O O . PRO A 1 90 ? -19.151 2.801 -5.608 1.00 85.69 90 PRO A O 1
ATOM 670 N N . ASP A 1 91 ? -18.355 4.735 -6.406 1.00 89.31 91 ASP A N 1
ATOM 671 C CA . ASP A 1 91 ? -19.121 4.682 -7.660 1.00 89.31 91 ASP A CA 1
ATOM 672 C C . ASP A 1 91 ? -18.362 5.113 -8.925 1.00 89.31 91 ASP A C 1
ATOM 674 O O . ASP A 1 91 ? -18.954 5.160 -10.003 1.00 89.31 91 ASP A O 1
ATOM 678 N N . THR A 1 92 ? -17.056 5.383 -8.854 1.00 92.81 92 THR A N 1
ATOM 679 C CA . THR A 1 92 ? -16.284 5.716 -10.060 1.00 92.81 92 THR A CA 1
ATOM 680 C C . THR A 1 92 ? -15.883 4.440 -10.792 1.00 92.81 92 THR A C 1
ATOM 682 O O . THR A 1 92 ? -15.065 3.690 -10.256 1.00 92.81 92 THR A O 1
ATOM 685 N N . PRO A 1 93 ? -16.385 4.177 -12.012 1.00 93.31 93 PRO A N 1
ATOM 686 C CA . PRO A 1 93 ? -16.069 2.951 -12.730 1.00 93.31 93 PRO A CA 1
ATOM 687 C C . PRO A 1 93 ? -14.594 2.887 -13.131 1.00 93.31 93 PRO A C 1
ATOM 689 O O . PRO A 1 93 ? -13.967 3.897 -13.457 1.00 93.31 93 PRO A O 1
ATOM 692 N N . SER A 1 94 ? -14.047 1.674 -13.128 1.00 92.06 94 SER A N 1
ATOM 693 C CA . SER A 1 94 ? -12.752 1.400 -13.742 1.00 92.06 94 SER A CA 1
ATOM 694 C C . SER A 1 94 ? -12.882 1.412 -15.262 1.00 92.06 94 SER A C 1
ATOM 696 O O . SER A 1 94 ? -13.825 0.856 -15.827 1.00 92.06 94 SER A O 1
ATOM 698 N N . THR A 1 95 ? -11.917 2.026 -15.933 1.00 90.12 95 THR A N 1
ATOM 699 C CA . THR A 1 95 ? -11.855 2.172 -17.392 1.00 90.12 95 THR A CA 1
ATOM 700 C C . THR A 1 95 ? -10.462 1.781 -17.886 1.00 90.12 95 THR A C 1
ATOM 702 O O . THR A 1 95 ? -9.516 1.7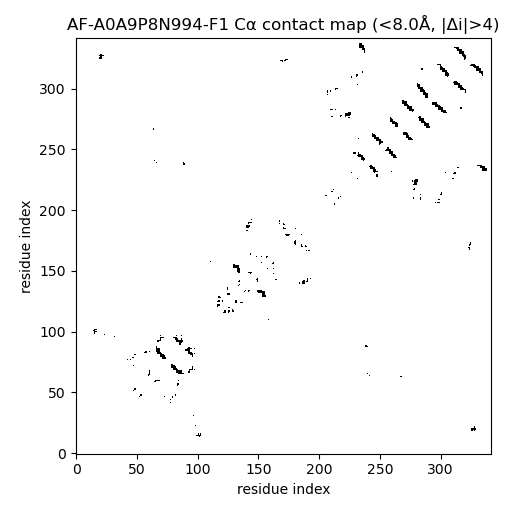81 -17.092 1.00 90.12 95 THR A O 1
ATOM 705 N N . PRO A 1 96 ? -10.279 1.457 -19.176 1.00 88.50 96 PRO A N 1
ATOM 706 C CA . PRO A 1 96 ? -8.942 1.287 -19.753 1.00 88.50 96 PRO A CA 1
ATOM 707 C C . PRO A 1 96 ? -7.985 2.453 -19.464 1.00 88.50 96 PRO A C 1
ATOM 709 O O . PRO A 1 96 ? -6.780 2.248 -19.344 1.00 88.50 96 PRO A O 1
ATOM 712 N N . GLU A 1 97 ? -8.523 3.662 -19.316 1.00 86.19 97 GLU A N 1
ATOM 713 C CA . GLU A 1 97 ? -7.788 4.902 -19.069 1.00 86.19 97 GLU A CA 1
ATOM 714 C C . GLU A 1 97 ? -7.530 5.178 -17.579 1.00 86.19 97 GLU A C 1
ATOM 716 O O . GLU A 1 97 ? -6.853 6.151 -17.238 1.00 86.19 97 GLU A O 1
ATOM 721 N N . THR A 1 98 ? -8.055 4.346 -16.674 1.00 85.56 98 THR A N 1
ATOM 722 C CA . THR A 1 98 ? -7.832 4.502 -15.235 1.00 85.56 98 THR A CA 1
ATOM 723 C C . THR A 1 98 ? -6.345 4.355 -14.910 1.00 85.56 98 THR A C 1
ATOM 725 O O . THR A 1 98 ? -5.706 3.359 -15.245 1.00 85.56 98 THR A O 1
ATOM 728 N N . LEU A 1 99 ? -5.792 5.352 -14.217 1.00 86.56 99 LEU A N 1
ATOM 729 C CA . LEU A 1 99 ? -4.406 5.340 -13.763 1.00 86.56 99 LEU A CA 1
ATOM 730 C C . LEU A 1 99 ? -4.289 4.614 -12.422 1.00 86.56 99 LEU A C 1
ATOM 732 O O . LEU A 1 99 ? -4.924 4.997 -11.441 1.00 86.56 99 LEU A O 1
ATOM 736 N N . PHE A 1 100 ? -3.422 3.605 -12.383 1.00 81.88 100 PHE A N 1
ATOM 737 C CA . PHE A 1 100 ? -3.098 2.842 -11.181 1.00 81.88 100 PHE A CA 1
ATOM 738 C C . PHE A 1 100 ? -1.637 3.053 -10.785 1.00 81.88 100 PHE A C 1
ATOM 740 O O . PHE A 1 100 ? -0.760 3.222 -11.635 1.00 81.88 100 PHE A O 1
ATOM 747 N N . TYR A 1 101 ? -1.346 2.961 -9.489 1.00 75.75 101 TYR A N 1
ATOM 748 C CA . TYR A 1 101 ? 0.029 2.804 -9.026 1.00 75.75 101 TYR A CA 1
ATOM 749 C C . TYR A 1 101 ? 0.531 1.400 -9.382 1.00 75.75 101 TYR A C 1
ATOM 751 O O . TYR A 1 101 ? 0.135 0.413 -8.771 1.00 75.75 101 TYR A O 1
ATOM 759 N N . VAL A 1 102 ? 1.426 1.311 -10.369 1.00 78.31 102 VAL A N 1
ATOM 760 C CA . VAL A 1 102 ? 1.925 0.029 -10.910 1.00 78.31 102 VAL A CA 1
ATOM 761 C C . VAL A 1 102 ? 3.105 -0.574 -10.130 1.00 78.31 102 VAL A C 1
ATOM 763 O O . VAL A 1 102 ? 3.614 -1.640 -10.489 1.00 78.31 102 VAL A O 1
ATOM 766 N N . GLY A 1 103 ? 3.555 0.100 -9.067 1.00 78.06 103 GLY A N 1
ATOM 767 C CA . GLY A 1 103 ? 4.572 -0.395 -8.137 1.00 78.06 103 GLY A CA 1
ATOM 768 C C . GLY A 1 103 ? 5.854 -0.875 -8.827 1.00 78.06 103 GLY A C 1
ATOM 769 O O . GLY A 1 103 ? 6.463 -0.162 -9.623 1.00 78.06 103 GLY A O 1
ATOM 770 N N . SER A 1 104 ? 6.273 -2.109 -8.530 1.00 83.56 104 SER A N 1
ATOM 771 C CA . SER A 1 104 ? 7.512 -2.692 -9.071 1.00 83.56 104 SER A CA 1
ATOM 772 C C . SER A 1 104 ? 7.532 -2.862 -10.593 1.00 83.56 104 SER A C 1
ATOM 774 O O . SER A 1 104 ? 8.619 -3.039 -11.142 1.00 83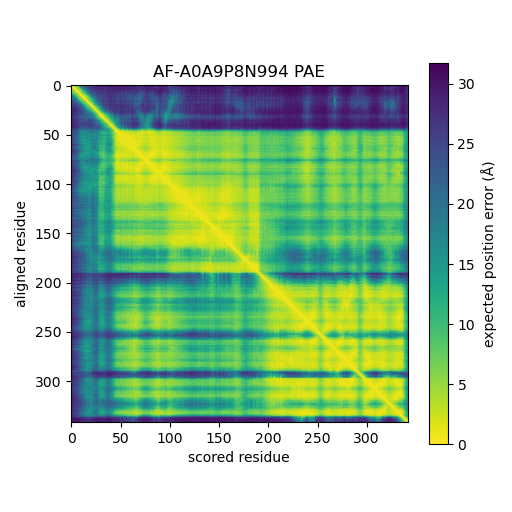.56 104 SER A O 1
ATOM 776 N N . THR A 1 105 ? 6.396 -2.744 -11.286 1.00 87.31 105 THR A N 1
ATOM 777 C CA . THR A 1 105 ? 6.344 -2.762 -12.760 1.00 87.31 105 THR A CA 1
ATOM 778 C C . THR A 1 105 ? 7.183 -1.636 -13.375 1.00 87.31 105 THR A C 1
ATOM 780 O O . THR A 1 105 ? 7.753 -1.807 -14.453 1.00 87.31 105 THR A O 1
ATOM 783 N N . THR A 1 106 ? 7.373 -0.525 -12.652 1.00 86.00 106 THR A N 1
ATOM 784 C CA . THR A 1 106 ? 8.261 0.581 -13.049 1.00 86.00 106 THR A CA 1
ATOM 785 C C . THR A 1 106 ? 9.695 0.118 -13.340 1.00 86.00 106 THR A C 1
ATOM 787 O O . THR A 1 106 ? 10.361 0.703 -14.188 1.00 86.00 106 THR A O 1
ATOM 790 N N . LYS A 1 107 ? 10.180 -0.972 -12.720 1.00 89.88 107 LYS A N 1
ATOM 791 C CA . LYS A 1 107 ? 11.534 -1.511 -12.963 1.00 89.88 107 LYS A CA 1
ATOM 792 C C . LYS A 1 107 ? 11.767 -1.871 -14.432 1.00 89.88 107 LYS A C 1
ATOM 794 O O . LYS A 1 107 ? 12.834 -1.572 -14.960 1.00 89.88 107 LYS A O 1
ATOM 799 N N . ALA A 1 108 ? 10.770 -2.458 -15.101 1.00 91.44 108 ALA A N 1
ATOM 800 C CA . ALA A 1 108 ? 10.875 -2.807 -16.517 1.00 91.44 108 ALA A CA 1
ATOM 801 C C . ALA A 1 108 ? 11.011 -1.552 -17.396 1.00 91.44 108 ALA A C 1
ATOM 803 O O . ALA A 1 108 ? 11.821 -1.527 -18.321 1.00 91.44 108 ALA A O 1
ATOM 804 N N . GLN A 1 109 ? 10.277 -0.485 -17.063 1.00 91.94 109 GLN A N 1
ATOM 805 C CA . GLN A 1 109 ? 10.387 0.806 -17.747 1.00 91.94 109 GLN A CA 1
ATOM 806 C C . GLN A 1 109 ? 11.764 1.442 -17.516 1.00 91.94 109 GLN A C 1
ATOM 808 O O . GLN A 1 109 ? 12.409 1.865 -18.473 1.00 91.94 109 GLN A O 1
ATOM 813 N N . THR A 1 110 ? 12.259 1.444 -16.274 1.00 92.62 110 THR A N 1
ATOM 814 C CA . THR A 1 110 ? 13.606 1.933 -15.941 1.00 92.62 110 THR A CA 1
ATOM 815 C C . THR A 1 110 ? 14.694 1.161 -16.691 1.00 92.62 110 THR A C 1
ATOM 817 O O . THR A 1 110 ? 15.604 1.774 -17.249 1.00 92.62 110 THR A O 1
ATOM 820 N N . ALA A 1 111 ? 14.593 -0.170 -16.759 1.00 94.75 111 ALA A N 1
ATOM 821 C CA . ALA A 1 111 ? 15.539 -1.006 -17.497 1.00 94.75 111 ALA A CA 1
ATOM 822 C C . ALA A 1 111 ? 15.514 -0.710 -19.006 1.00 94.75 111 ALA A C 1
ATOM 824 O O . ALA A 1 111 ? 16.574 -0.593 -19.622 1.00 94.75 111 ALA A O 1
ATOM 825 N N . ALA A 1 112 ? 14.327 -0.523 -19.594 1.00 95.25 112 ALA A N 1
ATOM 826 C CA . ALA A 1 112 ? 14.185 -0.159 -21.004 1.00 95.25 112 ALA A CA 1
ATOM 827 C C . ALA A 1 112 ? 14.794 1.219 -21.315 1.00 95.25 112 ALA A C 1
ATOM 829 O O . ALA A 1 112 ? 15.517 1.364 -22.300 1.00 95.25 112 ALA A O 1
ATOM 830 N N . LEU A 1 113 ? 14.563 2.218 -20.457 1.00 96.00 113 LEU A N 1
ATOM 831 C CA . LEU A 1 113 ? 15.174 3.544 -20.599 1.00 96.00 113 LEU A CA 1
ATOM 832 C C . LEU A 1 113 ? 16.702 3.477 -20.480 1.00 96.00 113 LEU A C 1
ATOM 834 O O . LEU A 1 113 ? 17.403 4.079 -21.290 1.00 96.00 113 LEU A O 1
ATOM 838 N N . MET A 1 114 ? 17.234 2.704 -19.528 1.00 95.56 114 MET A N 1
ATOM 839 C CA . MET A 1 114 ? 18.680 2.484 -19.409 1.00 95.56 114 MET A CA 1
ATOM 840 C C . MET A 1 114 ? 19.260 1.823 -20.668 1.00 95.56 114 MET A C 1
ATOM 842 O O . MET A 1 114 ? 20.300 2.255 -21.166 1.00 95.56 114 MET A O 1
ATOM 846 N N . ALA A 1 115 ? 18.564 0.827 -21.228 1.00 96.75 115 ALA A N 1
ATOM 847 C CA . ALA A 1 115 ? 18.962 0.184 -22.477 1.00 96.75 115 ALA A CA 1
ATOM 848 C C . ALA A 1 115 ? 19.036 1.190 -23.638 1.00 96.75 115 ALA A C 1
ATOM 850 O O . ALA A 1 115 ? 20.016 1.190 -24.379 1.00 96.75 115 ALA A O 1
ATOM 851 N N . GLN A 1 116 ? 18.044 2.082 -23.763 1.00 97.56 116 GLN A N 1
ATOM 852 C CA . GLN A 1 116 ? 18.043 3.144 -24.776 1.00 97.56 116 GLN A CA 1
ATOM 853 C C . GLN A 1 116 ? 19.196 4.136 -24.581 1.00 97.56 116 GLN A C 1
ATOM 855 O O . GLN A 1 116 ? 19.842 4.525 -25.554 1.00 97.56 116 GLN A O 1
ATOM 860 N N . LEU A 1 117 ? 19.491 4.530 -23.338 1.00 96.19 117 LEU A N 1
ATOM 861 C CA . LEU A 1 117 ? 20.619 5.418 -23.037 1.00 96.19 117 LEU A CA 1
ATOM 862 C C . LEU A 1 117 ? 21.956 4.782 -23.436 1.00 96.19 117 LEU A C 1
ATOM 864 O O . LEU A 1 117 ? 22.782 5.452 -24.059 1.00 96.19 117 LEU A O 1
ATOM 868 N N . ILE A 1 118 ? 22.147 3.495 -23.136 1.00 97.38 118 ILE A N 1
ATOM 869 C CA . ILE A 1 118 ? 23.327 2.722 -23.550 1.00 97.38 118 ILE A CA 1
ATOM 870 C C . ILE A 1 118 ? 23.417 2.638 -25.083 1.00 97.38 118 ILE A C 1
ATOM 872 O O . ILE A 1 118 ? 24.470 2.933 -25.652 1.00 97.38 118 ILE A O 1
ATOM 876 N N . ASP A 1 119 ? 22.323 2.270 -25.755 1.00 97.25 119 ASP A N 1
ATOM 877 C CA . ASP A 1 119 ? 22.287 2.079 -27.211 1.00 97.25 119 ASP A CA 1
ATOM 878 C C . ASP A 1 119 ? 22.525 3.382 -27.987 1.00 97.25 119 ASP A C 1
ATOM 880 O O . ASP A 1 119 ? 23.208 3.383 -29.014 1.00 97.25 119 ASP A O 1
ATOM 884 N N . SER A 1 120 ? 22.061 4.515 -27.445 1.00 97.31 120 SER A N 1
ATOM 885 C CA . SER A 1 120 ? 22.255 5.837 -28.051 1.00 97.31 120 SER A CA 1
ATOM 886 C C . SER A 1 120 ? 23.727 6.193 -28.274 1.00 97.31 120 SER A C 1
ATOM 888 O O . SER A 1 120 ? 24.032 7.029 -29.126 1.00 97.31 120 SER A O 1
ATOM 890 N N . LYS A 1 121 ? 24.640 5.606 -27.480 1.00 95.00 121 LYS A N 1
ATOM 891 C CA . LYS A 1 121 ? 26.082 5.919 -27.445 1.00 95.00 121 LYS A CA 1
ATOM 892 C C . LYS A 1 121 ? 26.390 7.410 -27.235 1.00 95.00 121 LYS A C 1
ATOM 894 O O . LYS A 1 121 ? 27.530 7.832 -27.412 1.00 95.00 121 LYS A O 1
ATOM 899 N N . ALA A 1 122 ? 25.399 8.203 -26.824 1.00 96.25 122 ALA A N 1
ATOM 900 C CA . ALA A 1 122 ? 25.525 9.646 -26.651 1.00 96.25 122 ALA A CA 1
ATOM 901 C C . ALA A 1 122 ? 26.265 10.024 -25.357 1.00 96.25 122 ALA A C 1
ATOM 903 O O . ALA A 1 122 ? 26.751 11.144 -25.226 1.00 96.25 122 ALA A O 1
ATOM 904 N N . TYR A 1 123 ? 26.367 9.089 -24.408 1.00 95.00 123 TYR A N 1
ATOM 905 C CA . TYR A 1 123 ? 26.950 9.309 -23.089 1.00 95.00 123 TYR A CA 1
ATOM 906 C C . TYR A 1 123 ? 28.267 8.534 -22.952 1.00 95.00 123 TYR A C 1
ATOM 908 O O . TYR A 1 123 ? 28.233 7.319 -22.752 1.00 95.00 123 TYR A O 1
ATOM 916 N N . PRO A 1 124 ? 29.439 9.202 -22.998 1.00 94.62 124 PRO A N 1
ATOM 917 C CA . PRO A 1 124 ? 30.740 8.537 -22.862 1.00 94.62 124 PRO A CA 1
ATOM 918 C C . PRO A 1 124 ? 30.890 7.732 -21.564 1.00 94.62 124 PRO A C 1
ATOM 920 O O . PRO A 1 124 ? 31.549 6.691 -21.550 1.00 94.62 124 PRO A O 1
ATOM 923 N N . ALA A 1 125 ? 30.225 8.180 -20.493 1.00 94.62 125 ALA A N 1
ATOM 924 C CA . ALA A 1 125 ? 30.162 7.476 -19.213 1.00 94.62 125 ALA A CA 1
ATOM 925 C C . ALA A 1 125 ? 29.565 6.060 -19.334 1.00 94.62 125 ALA A C 1
ATOM 927 O O . ALA A 1 125 ? 29.922 5.188 -18.555 1.00 94.62 125 ALA A O 1
ATOM 928 N N . LEU A 1 126 ? 28.715 5.809 -20.337 1.00 96.62 126 LEU A N 1
ATOM 929 C CA . LEU A 1 126 ? 28.072 4.517 -20.605 1.00 96.62 126 LEU A CA 1
ATOM 930 C C . LEU A 1 126 ? 28.763 3.723 -21.726 1.00 96.62 126 LEU A C 1
ATOM 932 O O . LEU A 1 126 ? 28.195 2.772 -22.257 1.00 96.62 126 LEU A O 1
ATOM 936 N N . SER A 1 127 ? 29.993 4.085 -22.105 1.00 95.62 127 SER A N 1
ATOM 937 C CA . SER A 1 127 ? 30.734 3.449 -23.211 1.00 95.62 127 SER A CA 1
ATOM 938 C C . SER A 1 127 ? 30.965 1.941 -23.037 1.00 95.62 127 SER A C 1
ATOM 940 O O . SER A 1 127 ? 31.155 1.233 -24.024 1.00 95.62 127 SER A O 1
ATOM 942 N N . ARG A 1 128 ? 30.910 1.431 -21.800 1.00 97.31 128 ARG A N 1
ATOM 943 C CA . ARG A 1 128 ? 31.005 -0.004 -21.478 1.00 97.31 128 ARG A CA 1
ATOM 944 C C . ARG A 1 128 ? 29.642 -0.714 -21.465 1.00 97.31 128 ARG A C 1
ATOM 946 O O . ARG A 1 128 ? 29.569 -1.886 -21.097 1.00 97.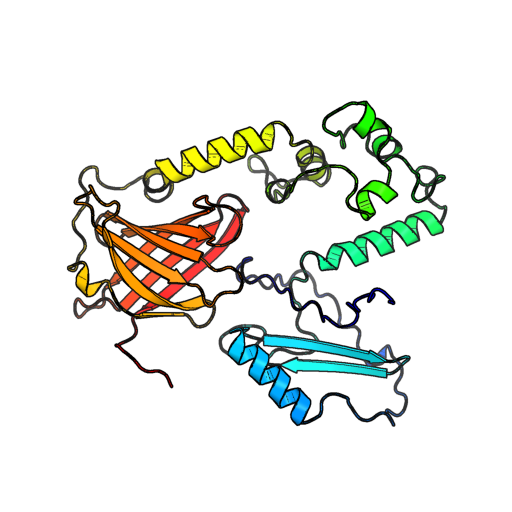31 128 ARG A O 1
ATOM 953 N N . GLY A 1 129 ? 28.567 -0.017 -21.834 1.00 97.81 129 GLY A N 1
ATOM 954 C CA . GLY A 1 129 ? 27.196 -0.516 -21.807 1.00 97.81 129 GLY A CA 1
ATOM 955 C C . GLY A 1 129 ? 26.788 -1.031 -20.429 1.00 97.81 129 GLY A C 1
ATOM 956 O O . GLY A 1 129 ? 27.089 -0.407 -19.413 1.00 97.81 129 GLY A O 1
ATOM 957 N N . TRP A 1 130 ? 26.138 -2.192 -20.379 1.00 97.94 130 TRP A N 1
ATOM 958 C CA . TRP A 1 130 ? 25.703 -2.822 -19.127 1.00 97.94 130 TRP A CA 1
ATOM 959 C C . TRP A 1 130 ? 26.851 -3.169 -18.167 1.00 97.94 130 TRP A C 1
ATOM 961 O O . TRP A 1 130 ? 26.658 -3.174 -16.955 1.00 97.94 130 TRP A O 1
ATOM 971 N N . SER A 1 131 ? 28.069 -3.368 -18.679 1.00 98.06 131 SER A N 1
ATOM 972 C CA . SER A 1 131 ? 29.270 -3.614 -17.867 1.00 98.06 131 SER A CA 1
ATOM 973 C C . SER A 1 131 ? 29.897 -2.336 -17.295 1.00 98.06 131 SER A C 1
ATOM 975 O O . SER A 1 131 ? 31.021 -2.378 -16.786 1.00 98.06 131 SER A O 1
ATOM 977 N N . THR A 1 132 ? 29.224 -1.189 -17.419 1.00 98.00 132 THR A N 1
ATOM 978 C CA . THR A 1 132 ? 29.653 0.075 -16.813 1.00 98.00 132 THR A CA 1
ATOM 979 C C . THR A 1 132 ? 29.539 -0.029 -15.288 1.00 98.00 132 THR A C 1
ATOM 981 O O . THR A 1 132 ? 28.441 -0.292 -14.793 1.00 98.00 132 THR A O 1
ATOM 984 N N . PRO A 1 133 ? 30.634 0.171 -14.528 1.00 96.94 133 PRO A N 1
ATOM 985 C CA . PRO A 1 133 ? 30.574 0.232 -13.071 1.00 96.94 133 PRO A CA 1
ATOM 986 C C . PRO A 1 133 ? 29.765 1.449 -12.621 1.00 96.94 133 PRO A C 1
ATOM 988 O O . PRO A 1 133 ? 30.016 2.557 -13.103 1.00 96.94 133 PRO A O 1
ATOM 991 N N . ILE A 1 134 ? 28.838 1.283 -11.678 1.00 95.25 134 ILE A N 1
ATOM 992 C CA . ILE A 1 134 ? 27.981 2.391 -11.208 1.00 95.25 134 ILE A CA 1
ATOM 993 C C . ILE A 1 134 ? 28.826 3.508 -10.589 1.00 95.25 134 ILE A C 1
ATOM 995 O O . ILE A 1 134 ? 28.583 4.689 -10.838 1.00 95.25 134 ILE A O 1
ATOM 999 N N . SER A 1 135 ? 29.888 3.145 -9.872 1.00 94.69 135 SER A N 1
ATOM 1000 C CA . SER A 1 135 ? 30.848 4.092 -9.299 1.00 94.69 135 SER A CA 1
ATOM 1001 C C . SER A 1 135 ? 31.642 4.888 -10.337 1.00 94.69 135 SER A C 1
ATOM 1003 O O . SER A 1 135 ? 32.251 5.884 -9.977 1.00 94.69 135 SER A O 1
ATOM 1005 N N . SER A 1 136 ? 31.632 4.527 -11.625 1.00 95.44 136 SER A N 1
ATOM 1006 C CA . SER A 1 136 ? 32.187 5.405 -12.671 1.00 95.44 136 SER A CA 1
ATOM 1007 C C . SER A 1 136 ? 31.263 6.577 -13.030 1.00 95.44 136 SER A C 1
ATOM 1009 O O . SER A 1 136 ? 31.700 7.521 -13.683 1.00 95.44 136 SER A O 1
ATOM 1011 N N . ILE A 1 137 ? 30.001 6.523 -12.589 1.00 93.75 137 ILE A N 1
ATOM 1012 C CA . ILE A 1 137 ? 28.958 7.523 -12.848 1.00 93.75 137 ILE A CA 1
ATOM 1013 C C . ILE A 1 137 ? 28.613 8.285 -11.560 1.00 93.75 137 ILE A C 1
ATOM 1015 O O . ILE A 1 137 ? 28.479 9.503 -11.590 1.00 93.75 137 ILE A O 1
ATOM 1019 N N . LEU A 1 138 ? 28.469 7.571 -10.436 1.00 91.50 138 LEU A N 1
ATOM 1020 C CA . LEU A 1 138 ? 27.914 8.085 -9.175 1.00 91.50 138 LEU A CA 1
ATOM 1021 C C . LEU A 1 138 ? 28.819 7.788 -7.964 1.00 91.50 138 LEU A C 1
ATOM 1023 O O . LEU A 1 138 ? 28.321 7.422 -6.904 1.00 91.50 138 LEU A O 1
ATOM 1027 N N . ARG A 1 139 ? 30.150 7.901 -8.101 1.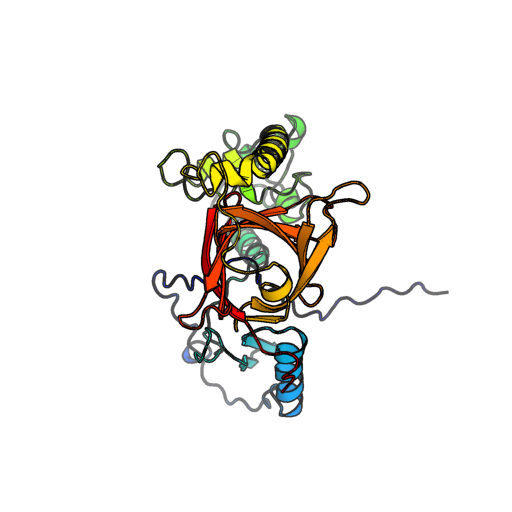00 87.56 139 ARG A N 1
ATOM 1028 C CA . ARG A 1 139 ? 31.097 7.493 -7.039 1.00 87.56 139 ARG A CA 1
ATOM 1029 C C . ARG A 1 139 ? 30.838 8.152 -5.686 1.00 87.56 139 ARG A C 1
ATOM 1031 O O . ARG A 1 139 ? 30.957 7.491 -4.663 1.00 87.56 139 ARG A O 1
ATOM 1038 N N . ASP A 1 140 ? 30.504 9.438 -5.697 1.00 87.56 140 ASP A N 1
ATOM 1039 C CA . ASP A 1 140 ? 30.367 10.233 -4.473 1.00 87.56 140 ASP A CA 1
ATOM 1040 C C . ASP A 1 140 ? 29.032 9.984 -3.754 1.00 87.56 140 ASP A C 1
ATOM 1042 O O . ASP A 1 140 ? 28.879 10.326 -2.582 1.00 87.56 140 ASP A O 1
ATOM 1046 N N . ASP A 1 141 ? 28.069 9.375 -4.451 1.00 86.81 141 ASP A N 1
ATOM 1047 C CA . ASP A 1 141 ? 26.689 9.245 -3.987 1.00 86.81 141 ASP A CA 1
ATOM 1048 C C . ASP A 1 141 ? 26.228 7.799 -3.816 1.00 86.81 141 ASP A C 1
ATOM 1050 O O . ASP A 1 141 ? 25.310 7.586 -3.032 1.00 86.81 141 ASP A O 1
ATOM 1054 N N . PHE A 1 142 ? 26.839 6.834 -4.520 1.00 87.56 142 PHE A N 1
ATOM 1055 C CA . PHE A 1 142 ? 26.491 5.410 -4.484 1.00 87.56 142 PHE A CA 1
ATOM 1056 C C . PHE A 1 142 ? 27.692 4.528 -4.090 1.00 87.56 142 PHE A C 1
ATOM 1058 O O . PHE A 1 142 ? 28.636 4.322 -4.853 1.00 87.56 142 PHE A O 1
ATOM 1065 N N . LEU A 1 143 ? 27.599 3.964 -2.895 1.00 85.31 143 LEU A N 1
ATOM 1066 C CA . LEU A 1 143 ? 28.548 3.210 -2.098 1.00 85.31 143 LEU A CA 1
ATOM 1067 C C . LEU A 1 143 ? 27.806 2.008 -1.515 1.00 85.31 143 LEU A C 1
ATOM 1069 O O . LEU A 1 143 ? 26.639 2.061 -1.123 1.00 85.31 143 LEU A O 1
ATOM 1073 N N . LEU A 1 144 ? 28.505 0.895 -1.441 1.00 84.62 144 LEU A N 1
ATOM 1074 C CA . LEU A 1 144 ? 27.977 -0.354 -0.923 1.00 84.62 144 LEU A CA 1
ATOM 1075 C C . LEU A 1 144 ? 28.706 -0.736 0.359 1.00 84.62 144 LEU A C 1
ATOM 1077 O O . LEU A 1 144 ? 29.467 0.048 0.921 1.00 84.62 144 LEU A O 1
ATOM 1081 N N . GLN A 1 145 ? 28.436 -1.938 0.862 1.00 80.81 145 GLN A N 1
ATOM 1082 C CA . GLN A 1 145 ? 28.956 -2.406 2.146 1.00 80.81 145 GLN A CA 1
ATOM 1083 C C . GLN A 1 145 ? 30.486 -2.378 2.253 1.00 80.81 145 GLN A C 1
ATOM 1085 O O . GLN A 1 145 ? 31.017 -2.315 3.359 1.00 80.81 145 GLN A O 1
ATOM 1090 N N . ASP A 1 146 ? 31.180 -2.443 1.118 1.00 86.00 146 ASP A N 1
ATOM 1091 C CA . ASP A 1 146 ? 32.628 -2.410 1.035 1.00 86.00 146 ASP A CA 1
ATOM 1092 C C . ASP A 1 146 ? 33.099 -1.734 -0.267 1.00 86.00 146 ASP A C 1
ATOM 1094 O O . ASP A 1 146 ? 32.346 -1.564 -1.235 1.00 86.00 146 ASP A O 1
ATOM 1098 N N . GLU A 1 147 ? 34.367 -1.322 -0.278 1.00 89.50 147 GLU A N 1
ATOM 1099 C CA . GLU A 1 147 ? 34.985 -0.614 -1.403 1.00 89.50 147 GLU A CA 1
ATOM 1100 C C . GLU A 1 147 ? 35.076 -1.487 -2.661 1.00 89.50 147 GLU A C 1
ATOM 1102 O O . GLU A 1 147 ? 34.974 -0.977 -3.779 1.00 89.50 147 GLU A O 1
ATOM 1107 N N . TRP A 1 148 ? 35.242 -2.805 -2.503 1.00 91.81 148 TRP A N 1
ATOM 1108 C CA . TRP A 1 148 ? 35.306 -3.708 -3.645 1.00 91.81 148 TRP A CA 1
ATOM 1109 C C . TRP A 1 148 ? 33.946 -3.759 -4.343 1.00 91.81 148 TRP A C 1
ATOM 1111 O O . TRP A 1 148 ? 33.880 -3.496 -5.542 1.00 91.81 148 TRP A O 1
ATOM 1121 N N . ALA A 1 149 ? 32.860 -3.985 -3.606 1.00 90.44 149 ALA A N 1
ATOM 1122 C CA . ALA A 1 149 ? 31.503 -3.984 -4.141 1.00 90.44 149 ALA A CA 1
ATOM 1123 C C . ALA A 1 149 ? 31.155 -2.641 -4.796 1.00 90.44 149 ALA A C 1
ATOM 1125 O O . ALA A 1 149 ? 30.681 -2.613 -5.931 1.00 90.44 149 ALA A O 1
ATOM 1126 N N . THR A 1 150 ? 31.480 -1.531 -4.129 1.00 90.81 150 THR A N 1
ATOM 1127 C CA . THR A 1 150 ? 31.302 -0.169 -4.659 1.00 90.81 150 THR A CA 1
ATOM 1128 C C . THR A 1 150 ? 32.023 0.028 -5.994 1.00 90.81 150 THR A C 1
ATOM 1130 O O . THR A 1 150 ? 31.464 0.560 -6.956 1.00 90.81 150 THR A O 1
ATOM 1133 N N . SER A 1 151 ? 33.275 -0.415 -6.082 1.00 93.88 151 SER A N 1
ATOM 1134 C CA . SER A 1 151 ? 34.103 -0.209 -7.271 1.00 93.88 151 SER A CA 1
ATOM 1135 C C . SER A 1 151 ? 33.807 -1.186 -8.418 1.00 93.88 151 SER A C 1
ATOM 1137 O O . SER A 1 151 ? 34.164 -0.886 -9.557 1.00 93.88 151 SER A O 1
ATOM 1139 N N . HIS A 1 152 ? 33.154 -2.325 -8.158 1.00 94.75 152 HIS A N 1
ATOM 1140 C CA . HIS A 1 152 ? 32.991 -3.396 -9.154 1.00 94.75 152 HIS A CA 1
ATOM 1141 C C . HIS A 1 152 ? 31.551 -3.648 -9.609 1.00 94.75 152 HIS A C 1
ATOM 1143 O O . HIS A 1 152 ? 31.378 -4.209 -10.690 1.00 94.75 152 HIS A O 1
ATOM 1149 N N . ILE A 1 153 ? 30.528 -3.235 -8.853 1.00 95.56 153 ILE A N 1
ATOM 1150 C CA . ILE A 1 153 ? 29.133 -3.458 -9.255 1.00 95.56 153 ILE A CA 1
ATOM 1151 C C . ILE A 1 153 ? 28.771 -2.663 -10.507 1.00 95.56 153 ILE A C 1
ATOM 1153 O O . ILE A 1 153 ? 29.040 -1.462 -10.628 1.00 95.56 153 ILE A O 1
ATOM 1157 N N . THR A 1 154 ? 28.140 -3.366 -11.441 1.00 97.31 154 THR A N 1
ATOM 1158 C CA . THR A 1 154 ? 27.780 -2.850 -12.759 1.00 97.31 154 THR A CA 1
ATOM 1159 C C . THR A 1 154 ? 26.294 -2.517 -12.874 1.00 97.31 154 THR A C 1
ATOM 1161 O O . THR A 1 154 ? 25.479 -2.900 -12.030 1.00 97.31 154 THR A O 1
ATOM 1164 N N . LEU A 1 155 ? 25.925 -1.810 -13.947 1.00 97.12 155 LEU A N 1
ATOM 1165 C CA . LEU A 1 155 ? 24.518 -1.603 -14.307 1.00 97.12 155 LEU A CA 1
ATOM 1166 C C . LEU A 1 155 ? 23.777 -2.936 -14.516 1.00 97.12 155 LEU A C 1
ATOM 1168 O O . LEU A 1 155 ? 22.609 -3.030 -14.145 1.00 97.12 155 LEU A O 1
ATOM 1172 N N . ASP A 1 156 ? 24.449 -3.963 -15.054 1.00 97.38 156 ASP A N 1
ATOM 1173 C CA . ASP A 1 156 ? 23.901 -5.323 -15.183 1.00 97.38 156 ASP A CA 1
ATOM 1174 C C . ASP A 1 156 ? 23.588 -5.949 -13.819 1.00 97.38 156 ASP A C 1
ATOM 1176 O O . ASP A 1 156 ? 22.497 -6.481 -13.605 1.00 97.38 156 ASP A O 1
ATOM 1180 N N . ASP A 1 157 ? 24.515 -5.835 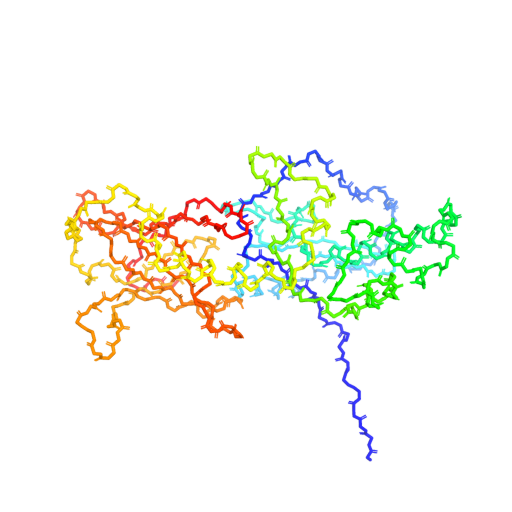-12.864 1.00 96.19 157 ASP A N 1
ATOM 1181 C CA . ASP A 1 157 ? 24.310 -6.366 -11.515 1.00 96.19 157 ASP A CA 1
ATOM 1182 C C . ASP A 1 157 ? 23.131 -5.673 -10.818 1.00 96.19 157 ASP A C 1
ATOM 1184 O O . ASP A 1 157 ? 22.338 -6.335 -10.146 1.00 96.19 157 ASP A O 1
ATOM 1188 N N . ALA A 1 158 ? 22.972 -4.358 -11.003 1.00 92.94 158 ALA A N 1
ATOM 1189 C CA . ALA A 1 158 ? 21.824 -3.617 -10.481 1.00 92.94 158 ALA A CA 1
ATOM 1190 C C . ALA A 1 158 ? 20.502 -4.028 -11.140 1.00 92.94 158 ALA A C 1
ATOM 1192 O O . ALA A 1 158 ? 19.541 -4.329 -10.429 1.00 92.94 158 ALA A O 1
ATOM 1193 N N . ALA A 1 159 ? 20.452 -4.096 -12.472 1.00 94.62 159 ALA A N 1
ATOM 1194 C CA . ALA A 1 159 ? 19.249 -4.499 -13.203 1.00 94.62 159 ALA A CA 1
ATOM 1195 C C . ALA A 1 159 ? 18.841 -5.956 -12.918 1.00 94.62 159 ALA A C 1
ATOM 1197 O O . ALA A 1 159 ? 17.654 -6.280 -12.931 1.00 94.62 159 ALA A O 1
ATOM 1198 N N . SER A 1 160 ? 19.816 -6.812 -12.607 1.00 94.75 160 SER A N 1
ATOM 1199 C CA . SER A 1 160 ? 19.624 -8.238 -12.329 1.00 94.75 160 SER A CA 1
ATOM 1200 C C . SER A 1 160 ? 19.482 -8.574 -10.840 1.00 94.75 160 SER A C 1
ATOM 1202 O O . SER A 1 160 ? 19.492 -9.752 -10.487 1.00 94.75 160 SER A O 1
ATOM 1204 N N . HIS A 1 161 ? 19.361 -7.578 -9.952 1.00 91.69 161 HIS A N 1
ATOM 1205 C CA . HIS A 1 161 ? 19.237 -7.781 -8.499 1.00 91.69 161 HIS A CA 1
ATOM 1206 C C . HIS A 1 161 ? 20.408 -8.562 -7.857 1.00 91.69 161 HIS A C 1
ATOM 1208 O O . HIS A 1 161 ? 20.223 -9.343 -6.924 1.00 91.69 161 HIS A O 1
ATOM 1214 N N . ARG A 1 162 ? 21.639 -8.340 -8.331 1.00 91.31 162 ARG A N 1
ATOM 1215 C CA . ARG A 1 162 ? 22.866 -9.037 -7.891 1.00 91.31 162 ARG A CA 1
ATOM 1216 C C . ARG A 1 162 ? 23.798 -8.180 -7.035 1.00 91.31 162 ARG A C 1
ATOM 1218 O O . ARG A 1 162 ? 24.901 -8.607 -6.711 1.00 91.31 162 ARG A O 1
ATOM 1225 N N . THR A 1 163 ? 23.359 -6.990 -6.635 1.00 86.88 163 THR A N 1
ATOM 1226 C CA . THR A 1 163 ? 24.182 -6.046 -5.860 1.00 86.88 163 THR A CA 1
ATOM 1227 C C . THR A 1 163 ? 24.421 -6.479 -4.414 1.00 86.88 163 THR A C 1
ATOM 1229 O O . THR A 1 163 ? 25.326 -5.964 -3.767 1.00 86.88 163 THR A O 1
ATOM 1232 N N . GLY A 1 164 ? 23.599 -7.393 -3.887 1.00 80.50 164 GLY A N 1
ATOM 1233 C CA . GLY A 1 164 ? 23.626 -7.783 -2.474 1.00 80.50 164 GLY A CA 1
ATOM 1234 C C . GLY A 1 164 ? 22.976 -6.764 -1.530 1.00 80.50 164 GLY A C 1
ATOM 1235 O O . GLY A 1 164 ? 23.021 -6.951 -0.316 1.00 80.50 164 GLY A O 1
ATOM 1236 N N . MET A 1 165 ? 22.353 -5.705 -2.061 1.00 77.88 165 MET A N 1
ATOM 1237 C CA . MET A 1 165 ? 21.620 -4.727 -1.256 1.00 77.88 165 MET A CA 1
ATOM 1238 C C . MET A 1 165 ? 20.341 -5.331 -0.673 1.00 77.88 165 MET A C 1
ATOM 1240 O O . MET A 1 165 ? 19.567 -5.983 -1.375 1.00 77.88 165 MET A O 1
ATOM 1244 N N . ALA A 1 166 ? 20.092 -5.059 0.608 1.00 71.06 166 ALA A N 1
ATOM 1245 C CA . ALA A 1 166 ? 18.820 -5.367 1.248 1.00 71.06 166 ALA A CA 1
ATOM 1246 C C . ALA A 1 166 ? 17.691 -4.445 0.740 1.00 71.06 166 ALA A C 1
ATOM 1248 O O . ALA A 1 166 ? 17.923 -3.466 0.019 1.00 71.06 166 ALA A O 1
ATOM 1249 N N . ALA A 1 167 ? 16.456 -4.758 1.143 1.00 66.56 167 ALA A N 1
ATOM 1250 C CA . ALA A 1 167 ? 15.321 -3.867 0.937 1.00 66.56 167 ALA A CA 1
ATOM 1251 C C . ALA A 1 167 ? 15.622 -2.481 1.530 1.00 66.56 167 ALA A C 1
ATOM 1253 O O . ALA A 1 167 ? 16.166 -2.358 2.626 1.00 66.56 167 ALA A O 1
ATOM 1254 N N . HIS A 1 168 ? 15.275 -1.448 0.777 1.00 69.75 168 HIS A N 1
ATOM 1255 C CA . HIS A 1 168 ? 15.555 -0.044 1.072 1.00 69.75 168 HIS A CA 1
ATOM 1256 C C . HIS A 1 168 ? 14.263 0.766 0.945 1.00 69.75 168 HIS A C 1
ATOM 1258 O O . HIS A 1 168 ? 14.265 1.904 0.499 1.00 69.75 168 HIS A O 1
ATOM 1264 N N . ASP A 1 169 ? 13.140 0.168 1.345 1.00 62.75 169 ASP A N 1
ATOM 1265 C CA . ASP A 1 169 ? 11.806 0.759 1.183 1.00 62.75 169 ASP A CA 1
ATOM 1266 C C . ASP A 1 169 ? 11.687 2.120 1.894 1.00 62.75 169 ASP A C 1
ATOM 1268 O O . ASP A 1 169 ? 10.961 3.000 1.441 1.00 62.75 169 ASP A O 1
ATOM 1272 N N . ASN A 1 170 ? 12.479 2.324 2.954 1.00 55.97 170 ASN A N 1
ATOM 1273 C CA . ASN A 1 170 ? 12.540 3.574 3.708 1.00 55.97 170 ASN A CA 1
ATOM 1274 C C . ASN A 1 170 ? 13.538 4.599 3.144 1.00 55.97 170 ASN A C 1
ATOM 1276 O O . ASN A 1 170 ? 13.584 5.704 3.660 1.00 55.97 170 ASN A O 1
ATOM 1280 N N . SER A 1 171 ? 14.339 4.287 2.115 1.00 63.25 171 SER A N 1
ATOM 1281 C CA . SER A 1 171 ? 15.248 5.283 1.511 1.00 63.25 171 SER A CA 1
ATOM 1282 C C . SER A 1 171 ? 14.497 6.323 0.674 1.00 63.25 171 SER A C 1
ATOM 1284 O O . SER A 1 171 ? 15.046 7.362 0.304 1.00 63.25 171 SER A O 1
ATOM 1286 N N . TRP A 1 172 ? 13.234 6.040 0.347 1.00 65.12 172 TRP A N 1
ATOM 1287 C CA . TRP A 1 172 ? 12.364 6.918 -0.417 1.00 65.12 172 TRP A CA 1
ATOM 1288 C C . TRP A 1 172 ? 11.722 7.979 0.487 1.00 65.12 172 TRP A C 1
ATOM 1290 O O . TRP A 1 172 ? 10.541 7.919 0.827 1.00 65.12 172 TRP A O 1
ATOM 1300 N N . HIS A 1 173 ? 12.502 8.985 0.873 1.00 65.06 173 HIS A N 1
ATOM 1301 C CA . HIS A 1 173 ? 11.981 10.137 1.604 1.00 65.06 173 HIS A CA 1
ATOM 1302 C C . HIS A 1 173 ? 11.459 11.202 0.637 1.00 65.06 173 HIS A C 1
ATOM 1304 O O . HIS A 1 173 ? 12.134 11.572 -0.321 1.00 65.06 173 HIS A O 1
ATOM 1310 N N . ARG A 1 174 ? 10.257 11.735 0.894 1.00 65.94 174 ARG A N 1
ATOM 1311 C CA . ARG A 1 174 ? 9.762 12.943 0.201 1.00 65.94 174 ARG A CA 1
ATOM 1312 C C . ARG A 1 174 ? 10.344 14.221 0.801 1.00 65.94 174 ARG A C 1
ATOM 1314 O O . ARG A 1 174 ? 10.493 15.220 0.099 1.00 65.94 174 ARG A O 1
ATOM 1321 N N . GLU A 1 175 ? 10.678 14.169 2.084 1.00 69.06 175 GLU A N 1
ATOM 1322 C CA . GLU A 1 175 ? 11.150 15.291 2.880 1.00 69.06 175 GLU A CA 1
ATOM 1323 C C . GLU A 1 175 ? 12.195 14.807 3.891 1.00 69.06 175 GLU A C 1
ATOM 1325 O O . GLU A 1 175 ? 12.048 13.733 4.473 1.00 69.06 175 GLU A O 1
ATOM 1330 N N . ILE A 1 176 ? 13.253 15.591 4.085 1.00 68.75 176 ILE A N 1
ATOM 1331 C CA . ILE A 1 176 ? 14.327 15.369 5.052 1.00 68.75 176 ILE A CA 1
ATOM 1332 C C . ILE A 1 176 ? 14.504 16.686 5.816 1.00 68.75 176 ILE A C 1
ATOM 1334 O O . ILE A 1 176 ? 14.755 17.729 5.213 1.00 68.75 176 ILE A O 1
ATOM 1338 N N . ASN A 1 177 ? 14.356 16.652 7.145 1.00 72.12 177 ASN A N 1
ATOM 1339 C CA . ASN A 1 177 ? 14.512 17.814 8.035 1.00 72.12 177 ASN A CA 1
ATOM 1340 C C . ASN A 1 177 ? 13.697 19.059 7.619 1.00 72.12 177 ASN A C 1
ATOM 1342 O O . ASN A 1 177 ? 14.226 20.172 7.622 1.00 72.12 177 ASN A O 1
ATOM 1346 N N . GLY A 1 178 ? 12.428 18.905 7.231 1.00 73.12 178 GLY A N 1
ATOM 1347 C CA . GLY A 1 178 ? 11.604 20.054 6.829 1.00 73.12 178 GLY A CA 1
ATOM 1348 C C . GLY A 1 178 ? 11.739 20.453 5.353 1.00 73.12 178 GLY A C 1
ATOM 1349 O O . GLY A 1 178 ? 11.094 21.403 4.912 1.00 73.12 178 GLY A O 1
ATOM 1350 N N . SER A 1 179 ? 12.631 19.803 4.595 1.00 78.06 179 SER A N 1
ATOM 1351 C CA . SER A 1 179 ? 12.978 20.179 3.218 1.00 78.06 179 SER A CA 1
ATOM 1352 C C . SER A 1 179 ? 12.734 19.037 2.241 1.00 78.06 179 SER A C 1
ATOM 1354 O O . SER A 1 179 ? 13.043 17.887 2.534 1.00 78.06 179 SER A O 1
ATOM 1356 N N . LYS A 1 180 ? 12.212 19.343 1.048 1.00 80.31 180 LYS A N 1
ATOM 1357 C CA . LYS A 1 180 ? 11.973 18.339 0.001 1.00 80.31 180 LYS A CA 1
ATOM 1358 C C . LYS A 1 180 ? 13.273 17.604 -0.347 1.00 80.31 180 LYS A C 1
ATOM 1360 O O . LYS A 1 180 ? 14.255 18.249 -0.708 1.00 80.31 180 LYS A O 1
ATOM 1365 N N . ALA A 1 181 ? 13.254 16.276 -0.279 1.00 80.06 181 ALA A N 1
ATOM 1366 C CA . ALA A 1 181 ? 14.424 15.456 -0.578 1.00 80.06 181 ALA A CA 1
ATOM 1367 C C . ALA A 1 181 ? 14.814 15.567 -2.062 1.00 80.06 181 ALA A C 1
ATOM 1369 O O . ALA A 1 181 ? 13.951 15.544 -2.951 1.00 80.06 181 ALA A O 1
ATOM 1370 N N . SER A 1 182 ? 16.113 15.678 -2.339 1.00 85.50 182 SER A N 1
ATOM 1371 C CA . SER A 1 182 ? 16.650 15.611 -3.698 1.00 85.50 182 SER A CA 1
ATOM 1372 C C . SER A 1 182 ? 16.873 14.159 -4.144 1.00 85.50 182 SER A C 1
ATOM 1374 O O . SER A 1 182 ? 16.920 13.236 -3.331 1.00 85.50 182 SER A O 1
ATOM 1376 N N . LEU A 1 183 ? 17.064 13.938 -5.451 1.00 83.75 183 LEU A N 1
ATOM 1377 C CA . LEU A 1 183 ? 17.464 12.619 -5.965 1.00 83.75 183 LEU A CA 1
ATOM 1378 C C . LEU A 1 183 ? 18.793 12.153 -5.359 1.00 83.75 183 LEU A C 1
ATOM 1380 O O . LEU A 1 183 ? 18.957 10.970 -5.082 1.00 83.75 183 LEU A O 1
ATOM 1384 N N . GLN A 1 184 ? 19.720 13.084 -5.127 1.00 85.75 184 GLN A N 1
ATOM 1385 C CA . GLN A 1 184 ? 21.009 12.786 -4.514 1.00 85.75 184 GLN A CA 1
ATOM 1386 C C . GLN A 1 184 ? 20.838 12.314 -3.065 1.00 85.75 184 GLN A C 1
ATOM 1388 O O . GLN A 1 184 ? 21.496 11.360 -2.656 1.00 85.75 184 GLN A O 1
ATOM 1393 N N . ASP A 1 185 ? 19.908 12.914 -2.317 1.00 82.56 185 ASP A N 1
ATOM 1394 C CA . ASP A 1 185 ? 19.592 12.479 -0.953 1.00 82.56 185 ASP A CA 1
ATOM 1395 C C . ASP A 1 185 ? 18.999 11.067 -0.935 1.00 82.56 185 ASP A C 1
ATOM 1397 O O . ASP A 1 185 ? 19.393 10.247 -0.108 1.00 82.56 185 ASP A O 1
ATOM 1401 N N . ILE A 1 186 ? 18.107 10.753 -1.883 1.00 81.56 186 ILE A N 1
ATOM 1402 C CA . ILE A 1 186 ? 17.519 9.411 -2.016 1.00 81.56 186 ILE A CA 1
ATOM 1403 C C . ILE A 1 186 ? 18.602 8.372 -2.338 1.00 81.56 186 ILE A C 1
ATOM 1405 O O . ILE A 1 186 ? 18.619 7.305 -1.728 1.00 81.56 186 ILE A O 1
ATOM 1409 N N . VAL A 1 187 ? 19.522 8.676 -3.264 1.00 85.31 187 VAL A N 1
ATOM 1410 C CA . VAL A 1 187 ? 20.614 7.761 -3.647 1.00 85.31 187 VAL A CA 1
ATOM 1411 C C . VAL A 1 187 ? 21.579 7.539 -2.482 1.00 85.31 187 VAL A C 1
ATOM 1413 O O . VAL A 1 187 ? 21.878 6.392 -2.161 1.00 85.31 187 VAL A O 1
ATOM 1416 N N . ARG A 1 188 ? 21.993 8.600 -1.779 1.00 83.12 188 ARG A N 1
ATOM 1417 C CA . ARG A 1 188 ? 22.829 8.478 -0.569 1.00 83.12 188 ARG A CA 1
ATOM 1418 C C . ARG A 1 188 ? 22.114 7.726 0.553 1.00 83.12 188 ARG A C 1
ATOM 1420 O O . ARG A 1 188 ? 22.743 6.994 1.317 1.00 83.12 188 ARG A O 1
ATOM 1427 N N . GLY A 1 189 ? 20.790 7.857 0.616 1.00 75.69 189 GLY A N 1
ATOM 1428 C CA . GLY A 1 189 ? 19.912 7.096 1.498 1.00 75.69 189 GLY A CA 1
ATOM 1429 C C . GLY A 1 189 ? 19.873 5.593 1.210 1.00 75.69 189 GLY A C 1
ATOM 1430 O O . GLY A 1 189 ? 19.264 4.865 1.986 1.00 75.69 189 GLY A O 1
ATOM 1431 N N . LEU A 1 190 ? 20.518 5.099 0.143 1.00 77.81 190 LEU A N 1
ATOM 1432 C CA . LEU A 1 190 ? 20.655 3.669 -0.150 1.00 77.81 190 LEU A CA 1
ATOM 1433 C C . LEU A 1 190 ? 21.839 2.993 0.572 1.00 77.81 190 LEU A C 1
ATOM 1435 O O . LEU A 1 190 ? 21.889 1.763 0.593 1.00 77.81 190 LEU A O 1
ATOM 1439 N N . HIS A 1 191 ? 22.769 3.740 1.190 1.00 72.38 191 HIS A N 1
ATOM 1440 C CA . HIS A 1 191 ? 24.009 3.228 1.835 1.00 72.38 191 HIS A CA 1
ATOM 1441 C C . HIS A 1 191 ? 23.802 2.483 3.155 1.00 72.38 191 HIS A C 1
ATOM 1443 O O . HIS A 1 191 ? 24.548 2.619 4.132 1.00 72.38 191 HIS A O 1
ATOM 1449 N N . VAL A 1 192 ? 22.746 1.696 3.238 1.00 55.41 192 VAL A N 1
ATOM 1450 C CA . VAL A 1 192 ? 22.168 1.381 4.522 1.00 55.41 192 VAL A CA 1
ATOM 1451 C C . VAL A 1 192 ? 22.559 -0.015 4.983 1.00 55.41 192 VAL A C 1
ATOM 1453 O O . VAL A 1 192 ? 21.769 -0.950 4.962 1.00 55.41 192 VAL A O 1
ATOM 1456 N N . ASN A 1 193 ? 23.785 -0.147 5.484 1.00 52.88 193 ASN A N 1
ATOM 1457 C CA . ASN A 1 193 ? 24.115 -1.246 6.401 1.00 52.88 193 ASN A CA 1
ATOM 1458 C C . ASN A 1 193 ? 24.076 -0.827 7.880 1.00 52.88 193 ASN A C 1
ATOM 1460 O O . ASN A 1 193 ? 23.919 -1.673 8.762 1.00 52.88 193 ASN A O 1
ATOM 1464 N N . GLN A 1 194 ? 24.148 0.477 8.161 1.00 47.53 194 GLN A N 1
ATOM 1465 C CA . GLN A 1 194 ? 24.112 1.016 9.523 1.00 47.53 194 GLN A CA 1
ATOM 1466 C C . GLN A 1 194 ? 22.740 1.619 9.870 1.00 47.53 194 GLN A C 1
ATOM 1468 O O . GLN A 1 194 ? 22.138 1.238 10.874 1.00 47.53 194 GLN A O 1
ATOM 1473 N N . ILE A 1 195 ? 22.173 2.410 8.954 1.00 48.75 195 ILE A N 1
ATOM 1474 C CA . ILE A 1 195 ? 20.878 3.089 9.123 1.00 48.75 195 ILE A CA 1
ATOM 1475 C C . ILE A 1 195 ? 19.689 2.101 9.259 1.00 48.75 195 ILE A C 1
ATOM 1477 O O . ILE A 1 195 ? 18.722 2.428 9.931 1.00 48.75 195 ILE A O 1
ATOM 1481 N N . LEU A 1 196 ? 19.734 0.870 8.721 1.00 50.06 196 LEU A N 1
ATOM 1482 C CA . LEU A 1 196 ? 18.635 -0.117 8.822 1.00 50.06 196 LEU A CA 1
ATOM 1483 C C . LEU A 1 196 ? 18.636 -0.804 10.193 1.00 50.06 196 LEU A C 1
ATOM 1485 O O . LEU A 1 196 ? 17.576 -1.094 10.738 1.00 50.06 196 LEU A O 1
ATOM 1489 N N . LYS A 1 197 ? 19.819 -1.042 10.781 1.00 52.34 197 LYS A N 1
ATOM 1490 C CA . LYS A 1 197 ? 19.938 -1.587 12.147 1.00 52.34 197 LYS A CA 1
ATOM 1491 C C . LYS A 1 197 ? 19.562 -0.557 13.208 1.00 52.34 197 LYS A C 1
ATOM 1493 O O . LYS A 1 197 ? 19.172 -0.943 14.309 1.00 52.34 197 LYS A O 1
ATOM 1498 N N . GLU A 1 198 ? 19.759 0.720 12.908 1.00 52.84 198 GLU A N 1
ATOM 1499 C CA . GLU A 1 198 ? 19.338 1.846 13.743 1.00 52.84 198 GLU A CA 1
ATOM 1500 C C . GLU A 1 198 ? 17.832 2.084 13.578 1.00 52.84 198 GLU A C 1
ATOM 1502 O O . GLU A 1 198 ? 17.120 1.960 14.565 1.00 52.84 198 GLU A O 1
ATOM 1507 N N . HIS A 1 199 ? 17.303 2.174 12.352 1.00 57.94 199 HIS A N 1
ATOM 1508 C CA . HIS A 1 199 ? 15.856 2.281 12.109 1.00 57.94 199 HIS A CA 1
ATOM 1509 C C . HIS A 1 199 ? 15.043 1.103 12.648 1.00 57.94 199 HIS A C 1
ATOM 1511 O O . HIS A 1 199 ? 13.945 1.310 13.150 1.00 57.94 199 HIS A O 1
ATOM 1517 N N . ALA A 1 200 ? 15.536 -0.138 12.570 1.00 60.62 200 ALA A N 1
ATOM 1518 C CA . ALA A 1 200 ? 14.836 -1.274 13.174 1.00 60.62 200 ALA A CA 1
ATOM 1519 C C . ALA A 1 200 ? 14.792 -1.170 14.712 1.00 60.62 200 ALA A C 1
ATOM 1521 O O . ALA A 1 200 ? 13.814 -1.584 15.335 1.00 60.62 200 ALA A O 1
ATOM 1522 N N . ARG A 1 201 ? 15.835 -0.595 15.331 1.00 61.84 201 ARG A N 1
ATOM 1523 C CA . ARG A 1 201 ? 15.857 -0.293 16.771 1.00 61.84 201 ARG A CA 1
ATOM 1524 C C . ARG A 1 201 ? 14.922 0.868 17.111 1.00 61.84 201 ARG A C 1
ATOM 1526 O O . ARG A 1 201 ? 14.175 0.753 18.081 1.00 61.84 201 ARG A O 1
ATOM 1533 N N . ASP A 1 202 ? 14.920 1.921 16.305 1.00 67.06 202 ASP A N 1
ATOM 1534 C CA . ASP A 1 202 ? 14.053 3.088 16.482 1.00 67.06 202 ASP A CA 1
ATOM 1535 C C . ASP A 1 202 ? 12.583 2.707 16.302 1.00 67.06 202 ASP A C 1
ATOM 1537 O O . ASP A 1 202 ? 11.761 3.027 17.151 1.00 67.06 202 ASP A O 1
ATOM 1541 N N . MET A 1 203 ? 12.264 1.882 15.303 1.00 71.62 203 MET A N 1
ATOM 1542 C CA . MET A 1 203 ? 10.930 1.315 15.103 1.00 71.62 203 MET A CA 1
ATOM 1543 C C . MET A 1 203 ? 10.451 0.546 16.335 1.00 71.62 203 MET A C 1
ATOM 1545 O O . MET A 1 203 ? 9.333 0.749 16.805 1.00 71.62 203 MET A O 1
ATOM 1549 N N . GLN A 1 204 ? 11.303 -0.305 16.909 1.00 74.38 204 GLN A N 1
ATOM 1550 C CA . GLN A 1 204 ? 10.951 -1.041 18.119 1.00 74.38 204 GLN A CA 1
ATOM 1551 C C . GLN A 1 204 ? 10.767 -0.110 19.333 1.00 74.38 204 GLN A C 1
ATOM 1553 O O . GLN A 1 204 ? 9.878 -0.347 20.155 1.00 74.38 204 GLN A O 1
ATOM 1558 N N . CYS A 1 205 ? 11.578 0.947 19.445 1.00 80.12 205 CYS A N 1
ATOM 1559 C CA . CYS A 1 205 ? 11.458 1.981 20.478 1.00 80.12 205 CYS A CA 1
ATOM 1560 C C . CYS A 1 205 ? 10.141 2.763 20.341 1.00 80.12 205 CYS A C 1
ATOM 1562 O O . CYS A 1 205 ? 9.426 2.961 21.325 1.00 80.12 205 CYS A O 1
ATOM 1564 N N . ASP A 1 206 ? 9.780 3.139 19.118 1.00 84.69 206 ASP A N 1
ATOM 1565 C CA . ASP A 1 206 ? 8.550 3.858 18.804 1.00 84.69 206 ASP A CA 1
ATOM 1566 C C . ASP A 1 206 ? 7.314 3.004 19.074 1.00 84.69 206 ASP A C 1
ATOM 1568 O O . ASP A 1 206 ? 6.364 3.478 19.692 1.00 84.69 206 ASP A O 1
ATOM 1572 N N . ILE A 1 207 ? 7.335 1.717 18.709 1.00 84.00 207 ILE A N 1
ATOM 1573 C CA . ILE A 1 207 ? 6.245 0.778 19.022 1.00 84.00 207 ILE A CA 1
ATOM 1574 C C . ILE A 1 207 ? 6.005 0.704 20.539 1.00 84.00 207 ILE A C 1
ATOM 1576 O O . ILE A 1 207 ? 4.852 0.660 20.985 1.00 84.00 207 ILE A O 1
ATOM 1580 N N . GLN A 1 208 ? 7.072 0.718 21.346 1.00 84.19 208 GLN A N 1
ATOM 1581 C CA . GLN A 1 208 ? 6.962 0.734 22.810 1.00 84.19 208 GLN A CA 1
ATOM 1582 C C . GLN A 1 208 ? 6.371 2.049 23.336 1.00 84.19 208 GLN A C 1
ATOM 1584 O O . GLN A 1 208 ? 5.621 2.025 24.313 1.00 84.19 208 GLN A O 1
ATOM 1589 N N . LYS A 1 209 ? 6.658 3.171 22.669 1.00 89.50 209 LYS A N 1
ATOM 1590 C CA . LYS A 1 209 ? 6.178 4.522 23.007 1.00 89.50 209 LYS A CA 1
ATOM 1591 C C . LYS A 1 209 ? 4.932 4.947 22.223 1.00 89.50 209 LYS A C 1
ATOM 1593 O O . LYS A 1 209 ? 4.571 6.120 22.250 1.00 89.50 209 LYS A O 1
ATOM 1598 N N . ALA A 1 210 ? 4.260 4.021 21.537 1.00 90.62 210 ALA A N 1
ATOM 1599 C CA . ALA A 1 210 ? 3.186 4.342 20.597 1.00 90.62 210 ALA A CA 1
ATOM 1600 C C . ALA A 1 210 ? 2.090 5.2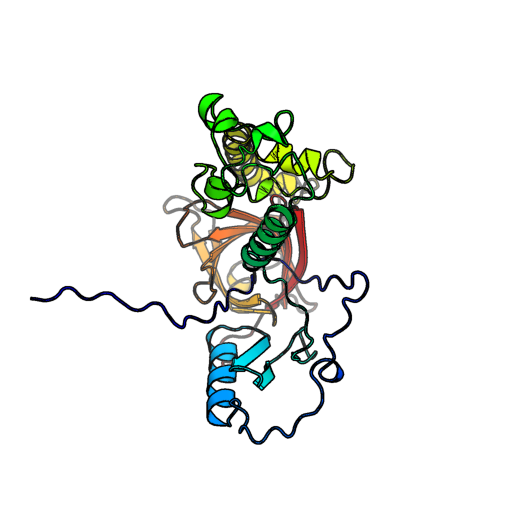28 21.211 1.00 90.62 210 ALA A C 1
ATOM 1602 O O . ALA A 1 210 ? 1.657 6.186 20.579 1.00 90.62 210 ALA A O 1
ATOM 1603 N N . ASP A 1 211 ? 1.691 4.969 22.459 1.00 91.12 211 ASP A N 1
ATOM 1604 C CA . ASP A 1 211 ? 0.663 5.768 23.135 1.00 91.12 211 ASP A CA 1
ATOM 1605 C C . ASP A 1 211 ? 1.136 7.213 23.373 1.00 91.12 211 ASP A C 1
ATOM 1607 O O . ASP A 1 211 ? 0.332 8.134 23.260 1.00 91.12 211 ASP A O 1
ATOM 1611 N N . ASP A 1 212 ? 2.420 7.433 23.696 1.00 91.31 212 ASP A N 1
ATOM 1612 C CA . ASP A 1 212 ? 3.005 8.775 23.905 1.00 91.31 212 ASP A CA 1
ATOM 1613 C C . ASP A 1 212 ? 3.098 9.537 22.587 1.00 91.31 212 ASP A C 1
ATOM 1615 O O . ASP A 1 212 ? 2.857 10.739 22.523 1.00 91.31 212 ASP A O 1
ATOM 1619 N N . ILE A 1 213 ? 3.422 8.805 21.526 1.00 91.19 213 ILE A N 1
ATOM 1620 C CA . ILE A 1 213 ? 3.586 9.324 20.174 1.00 91.19 213 ILE A CA 1
ATOM 1621 C C . ILE A 1 213 ? 2.232 9.685 19.536 1.00 91.19 213 ILE A C 1
ATOM 1623 O O . ILE A 1 213 ? 2.139 10.653 18.776 1.00 91.19 213 ILE A O 1
ATOM 1627 N N . LEU A 1 214 ? 1.190 8.889 19.785 1.00 93.06 214 LEU A N 1
ATOM 1628 C CA . LEU A 1 214 ? -0.152 9.109 19.238 1.00 93.06 214 LEU A CA 1
ATOM 1629 C C . LEU A 1 214 ? -0.987 10.061 20.097 1.00 93.06 214 LEU A C 1
ATOM 1631 O O . LEU A 1 214 ? -1.764 10.842 19.556 1.00 93.06 214 LEU A O 1
ATOM 1635 N N . PHE A 1 215 ? -0.827 9.994 21.418 1.00 95.00 215 PHE A N 1
ATOM 1636 C CA . PHE A 1 215 ? -1.652 10.711 22.385 1.00 95.00 215 PHE A CA 1
ATOM 1637 C C . PHE A 1 215 ? -0.767 11.414 23.430 1.00 95.00 215 PHE A C 1
ATOM 1639 O O . PHE A 1 215 ? -0.796 11.040 24.609 1.00 95.00 215 PHE A O 1
ATOM 1646 N N . PRO A 1 216 ? 0.022 12.431 23.028 1.00 94.56 216 PRO A N 1
ATOM 1647 C CA . PRO A 1 216 ? 0.944 13.124 23.934 1.00 94.56 216 PRO A CA 1
ATOM 1648 C C . PRO A 1 216 ? 0.221 13.843 25.084 1.00 94.56 216 PRO A C 1
ATOM 1650 O O . PRO A 1 216 ? 0.741 13.924 26.191 1.00 94.56 216 PRO A O 1
ATOM 1653 N N . GLU A 1 217 ? -1.012 14.293 24.844 1.00 93.69 217 GLU A N 1
ATOM 1654 C CA . GLU A 1 217 ? -1.848 15.028 25.805 1.00 93.69 217 GLU A CA 1
ATOM 1655 C C . GLU A 1 217 ? -2.727 14.110 26.678 1.00 93.69 217 GLU A C 1
ATOM 1657 O O . GLU A 1 217 ? -3.677 14.565 27.323 1.00 93.69 217 GLU A O 1
ATOM 1662 N N . ARG A 1 218 ? -2.486 12.789 26.678 1.00 92.56 218 ARG A N 1
ATOM 1663 C CA . ARG A 1 218 ? -3.355 11.862 27.417 1.00 92.56 218 ARG A CA 1
ATOM 1664 C C . ARG A 1 218 ? -3.255 12.088 28.934 1.00 92.56 218 ARG A C 1
ATOM 1666 O O . ARG A 1 218 ? -2.172 12.362 29.455 1.00 92.56 218 ARG A O 1
ATOM 1673 N N . PRO A 1 219 ? -4.358 11.919 29.683 1.00 92.12 219 PRO A N 1
ATOM 1674 C CA . PRO A 1 219 ? -4.332 12.107 31.125 1.00 92.12 219 PRO A CA 1
ATOM 1675 C C . PRO A 1 219 ? -3.433 11.065 31.799 1.00 92.12 219 PRO A C 1
ATOM 1677 O O . PRO A 1 219 ? -3.391 9.901 31.400 1.00 92.12 219 PRO A O 1
ATOM 1680 N N . LYS A 1 220 ? -2.777 11.465 32.896 1.00 89.81 220 LYS A N 1
ATOM 1681 C CA . LYS A 1 220 ? -1.965 10.561 33.733 1.00 89.81 220 LYS A CA 1
ATOM 1682 C C . LYS A 1 220 ? -2.766 9.355 34.240 1.00 89.81 220 LYS A C 1
ATOM 1684 O O . LYS A 1 220 ? -2.209 8.274 34.408 1.00 89.81 220 LYS A O 1
ATOM 1689 N N . TYR A 1 221 ? -4.057 9.558 34.492 1.00 91.19 221 TYR A N 1
ATOM 1690 C CA . TYR A 1 221 ? -4.999 8.517 34.881 1.00 91.19 221 TYR A CA 1
ATOM 1691 C C . TYR A 1 221 ? -6.027 8.350 33.757 1.00 91.19 221 TYR A C 1
ATOM 1693 O O . TYR A 1 221 ? -6.852 9.247 33.570 1.00 91.19 221 TYR A O 1
ATOM 1701 N N . PRO A 1 222 ? -5.965 7.247 32.990 1.00 91.88 222 PRO A N 1
ATOM 1702 C CA . PRO A 1 222 ? -6.915 6.965 31.923 1.00 91.88 222 PRO A CA 1
ATOM 1703 C C . PRO A 1 222 ? -8.363 6.985 32.403 1.00 91.88 222 PRO A C 1
ATOM 1705 O O . PRO A 1 222 ? -8.699 6.367 33.416 1.00 91.88 222 PRO A O 1
ATOM 1708 N N . TYR A 1 223 ? -9.238 7.642 31.645 1.00 93.12 223 TYR A N 1
ATOM 1709 C CA . TYR A 1 223 ? -10.675 7.475 31.832 1.00 93.12 223 TYR A CA 1
ATOM 1710 C C . TYR A 1 223 ? -11.082 6.092 31.321 1.00 93.12 223 TYR A C 1
ATOM 1712 O O . TYR A 1 223 ? -10.585 5.689 30.266 1.00 93.12 223 TYR A O 1
ATOM 1720 N N . PRO A 1 224 ? -11.980 5.366 32.008 1.00 91.38 224 PRO A N 1
ATOM 1721 C CA . PRO A 1 224 ? -12.483 4.096 31.496 1.00 91.38 224 PRO A CA 1
ATOM 1722 C C . PRO A 1 224 ? -13.195 4.297 30.145 1.00 91.38 224 PRO A C 1
ATOM 1724 O O . PRO A 1 224 ? -13.671 5.403 29.865 1.00 91.38 224 PRO A O 1
ATOM 1727 N N . PRO A 1 225 ? -13.293 3.251 29.303 1.00 91.31 225 PRO A N 1
ATOM 1728 C CA . PRO A 1 225 ? -14.098 3.319 28.090 1.00 91.31 225 PRO A CA 1
ATOM 1729 C C . PRO A 1 225 ? -15.544 3.714 28.401 1.00 91.31 225 PRO A C 1
ATOM 1731 O O . PRO A 1 225 ? -16.087 3.325 29.436 1.00 91.31 225 PRO A O 1
ATOM 1734 N N . SER A 1 226 ? -16.186 4.468 27.502 1.00 90.50 226 SER A N 1
ATOM 1735 C CA . SER A 1 226 ? -17.574 4.912 27.707 1.00 90.50 226 SER A CA 1
ATOM 1736 C C . SER A 1 226 ? -18.591 3.765 27.720 1.00 90.50 226 SER A C 1
ATOM 1738 O O . SER A 1 226 ? -19.717 3.961 28.168 1.00 90.50 226 SER A O 1
ATOM 1740 N N . VAL A 1 227 ? -18.201 2.581 27.242 1.00 92.25 227 VAL A N 1
ATOM 1741 C CA . VAL A 1 227 ? -19.009 1.355 27.222 1.00 92.25 227 VAL A CA 1
ATOM 1742 C C . VAL A 1 227 ? -18.185 0.165 27.713 1.00 92.25 227 VAL A C 1
ATOM 1744 O O . VAL A 1 227 ? -16.954 0.194 27.699 1.00 92.25 227 VAL A O 1
ATOM 1747 N N . ILE A 1 228 ? -18.848 -0.912 28.130 1.00 91.12 228 ILE A N 1
ATOM 1748 C CA . ILE A 1 228 ? -18.161 -2.154 28.512 1.00 91.12 228 ILE A CA 1
ATOM 1749 C C . ILE A 1 228 ? -17.481 -2.807 27.296 1.00 91.12 228 ILE A C 1
ATOM 1751 O O . ILE A 1 228 ? -17.953 -2.680 26.169 1.00 91.12 228 ILE A O 1
ATOM 1755 N N . LEU A 1 229 ? -16.384 -3.549 27.504 1.00 88.31 229 LEU A N 1
ATOM 1756 C CA . LEU A 1 229 ? -15.602 -4.122 26.393 1.00 88.31 229 LEU A CA 1
ATOM 1757 C C . LEU A 1 229 ? -16.414 -5.048 25.477 1.00 88.31 229 LEU A C 1
ATOM 1759 O O . LEU A 1 229 ? -16.167 -5.072 24.275 1.00 88.31 229 LEU A O 1
ATOM 1763 N N . SER A 1 230 ? -17.397 -5.777 26.009 1.00 89.44 230 SER A N 1
ATOM 1764 C CA . SER A 1 230 ? -18.276 -6.632 25.202 1.00 89.44 230 SER A CA 1
ATOM 1765 C C . SER A 1 230 ? -19.156 -5.842 24.229 1.00 89.44 230 SER A C 1
ATOM 1767 O O . SER A 1 230 ? -19.605 -6.396 23.232 1.00 89.44 230 SER A O 1
ATOM 1769 N N . GLU A 1 231 ? -19.380 -4.547 24.464 1.00 92.25 231 GLU A N 1
ATOM 1770 C CA . GLU A 1 231 ? -20.049 -3.672 23.501 1.00 92.25 231 GLU A CA 1
ATOM 1771 C C . GLU A 1 231 ? -19.106 -3.165 22.410 1.00 92.25 231 GLU A C 1
ATOM 1773 O O . GLU A 1 231 ? -19.584 -2.671 21.393 1.00 92.25 231 GLU A O 1
ATOM 1778 N N . LEU A 1 232 ? -17.789 -3.300 22.566 1.00 94.69 232 LEU A N 1
ATOM 1779 C CA . LEU A 1 232 ? -16.802 -2.959 21.537 1.00 94.69 232 LEU A CA 1
ATOM 1780 C C . LEU A 1 232 ? -16.534 -4.131 20.581 1.00 94.69 232 LEU A C 1
ATOM 1782 O O . LEU A 1 232 ? -15.980 -3.928 19.509 1.00 94.69 232 LEU A O 1
ATOM 1786 N N . THR A 1 233 ? -16.922 -5.357 20.937 1.00 95.50 233 THR A N 1
ATOM 1787 C CA . THR A 1 233 ? -16.722 -6.536 20.084 1.00 95.50 233 THR A CA 1
ATOM 1788 C C . THR A 1 233 ? -17.795 -6.650 18.996 1.00 95.50 233 THR A C 1
ATOM 1790 O O . THR A 1 233 ? -18.844 -5.989 19.034 1.00 95.50 233 THR A O 1
ATOM 1793 N N . GLY A 1 234 ? -17.524 -7.501 18.007 1.00 95.06 234 GLY A N 1
ATOM 1794 C CA . GLY A 1 234 ? -18.407 -7.792 16.881 1.00 95.06 234 GLY A CA 1
ATOM 1795 C C . GLY A 1 234 ? -17.829 -7.345 15.543 1.00 95.06 234 GLY A C 1
ATOM 1796 O O . GLY A 1 234 ? -16.637 -7.070 15.415 1.00 95.06 234 GLY A O 1
ATOM 1797 N N . PHE A 1 235 ? -18.686 -7.289 14.527 1.00 95.88 235 PHE A N 1
ATOM 1798 C CA . PHE A 1 235 ? -18.259 -7.004 13.164 1.00 95.88 235 PHE A CA 1
ATOM 1799 C C . PHE A 1 235 ? -18.168 -5.509 12.877 1.00 95.88 235 PHE A C 1
ATOM 1801 O O . PHE A 1 235 ? -19.049 -4.730 13.240 1.00 95.88 235 PHE A O 1
ATOM 1808 N N . TYR A 1 236 ? -17.121 -5.144 12.150 1.00 96.38 236 TYR A N 1
ATOM 1809 C CA . TYR A 1 236 ? -16.867 -3.803 11.646 1.00 96.38 236 TYR A CA 1
ATOM 1810 C C . TYR A 1 236 ? -16.585 -3.885 10.150 1.00 96.38 236 TYR A C 1
ATOM 1812 O O . TYR A 1 236 ? -15.982 -4.858 9.697 1.00 96.38 236 TYR A O 1
ATOM 1820 N N . SER A 1 237 ? -17.029 -2.898 9.375 1.00 94.12 237 SER A N 1
ATOM 1821 C CA . SER A 1 237 ? -16.828 -2.901 7.926 1.00 94.12 237 SER A CA 1
ATOM 1822 C C . SER A 1 237 ? -16.596 -1.510 7.350 1.00 94.12 237 SER A C 1
ATOM 1824 O O . SER A 1 237 ? -17.170 -0.519 7.801 1.00 94.12 237 SER A O 1
ATOM 1826 N N . ASN A 1 238 ? -15.751 -1.459 6.329 1.00 91.81 238 ASN A N 1
ATOM 1827 C CA . ASN A 1 238 ? -15.556 -0.319 5.450 1.00 91.81 238 ASN A CA 1
ATOM 1828 C C . ASN A 1 238 ? -15.511 -0.830 3.999 1.00 91.81 238 ASN A C 1
ATOM 1830 O O . ASN A 1 238 ? -15.000 -1.918 3.750 1.00 91.81 238 ASN A O 1
ATOM 1834 N N . LEU A 1 239 ? -16.014 -0.052 3.038 1.00 83.94 239 LEU A N 1
ATOM 1835 C CA . LEU A 1 239 ? -16.067 -0.477 1.632 1.00 83.94 239 LEU A CA 1
ATOM 1836 C C . LEU A 1 239 ? -14.681 -0.745 1.022 1.00 83.94 239 LEU A C 1
ATOM 1838 O O . LEU A 1 239 ? -14.538 -1.675 0.238 1.00 83.94 239 LEU A O 1
ATOM 1842 N N . GLY A 1 240 ? -13.666 0.046 1.380 1.00 81.50 240 GLY A N 1
ATOM 1843 C CA . GLY A 1 240 ? -12.307 -0.096 0.844 1.00 81.50 240 GLY A CA 1
ATOM 1844 C C . GLY A 1 240 ? -11.434 -1.073 1.622 1.00 81.50 240 GLY A C 1
ATOM 1845 O O . GLY A 1 240 ? -10.540 -1.688 1.054 1.00 81.50 240 GLY A O 1
ATOM 1846 N N . TYR A 1 241 ? -11.710 -1.242 2.915 1.00 85.12 241 TYR A N 1
ATOM 1847 C CA . TYR A 1 241 ? -10.901 -2.076 3.805 1.00 85.12 241 TYR A CA 1
ATOM 1848 C C . TYR A 1 241 ? -11.620 -3.365 4.231 1.00 85.12 241 TYR A C 1
ATOM 1850 O O . TYR A 1 241 ? -11.112 -4.096 5.071 1.00 85.12 241 TYR A O 1
ATOM 1858 N N . GLY A 1 242 ? -12.786 -3.678 3.674 1.00 86.62 242 GLY A N 1
ATOM 1859 C CA . GLY A 1 242 ? -13.509 -4.914 3.960 1.00 86.62 242 GLY A CA 1
ATOM 1860 C C . GLY A 1 242 ? -14.096 -4.991 5.373 1.00 86.62 242 GLY A C 1
ATOM 1861 O O . GLY A 1 242 ? -14.275 -3.988 6.070 1.00 86.62 242 GLY A O 1
ATOM 1862 N N . ARG A 1 243 ? -14.458 -6.212 5.778 1.00 90.81 243 ARG A N 1
ATOM 1863 C CA . ARG A 1 243 ? -15.112 -6.529 7.056 1.00 90.81 243 ARG A CA 1
ATOM 1864 C C . ARG A 1 243 ? -14.173 -7.346 7.934 1.00 90.81 243 ARG A C 1
ATOM 1866 O O . ARG A 1 243 ? -13.514 -8.247 7.439 1.00 90.81 243 ARG A O 1
ATOM 1873 N N . PHE A 1 244 ? -14.166 -7.076 9.234 1.00 93.88 244 PHE A N 1
ATOM 1874 C CA . PHE A 1 244 ? -13.449 -7.884 10.220 1.00 93.88 244 PHE A CA 1
ATOM 1875 C C . PHE A 1 244 ? -14.286 -8.076 11.484 1.00 93.88 244 PHE A C 1
ATOM 1877 O O . PHE A 1 244 ? -15.222 -7.318 11.752 1.00 93.88 244 PHE A O 1
ATOM 1884 N N . ASN A 1 245 ? -13.949 -9.105 12.261 1.00 95.44 245 ASN A N 1
ATOM 1885 C CA . ASN A 1 245 ? -14.561 -9.372 13.557 1.00 95.44 245 ASN A CA 1
ATOM 1886 C C . ASN A 1 245 ? -13.591 -9.002 14.677 1.00 95.44 245 ASN A C 1
ATOM 1888 O O . ASN A 1 245 ? -12.468 -9.504 14.712 1.00 95.44 245 ASN A O 1
ATOM 1892 N N . LEU A 1 246 ? -14.032 -8.148 15.592 1.00 96.25 246 LEU A N 1
ATOM 1893 C CA . LEU A 1 246 ? -13.262 -7.746 16.755 1.00 96.25 246 LEU A CA 1
ATOM 1894 C C . LEU A 1 246 ? -13.682 -8.577 17.968 1.00 96.25 246 LEU A C 1
ATOM 1896 O O . LEU A 1 246 ? -14.851 -8.574 18.358 1.00 96.25 246 LEU A O 1
ATOM 1900 N N . VAL A 1 247 ? -12.728 -9.274 18.578 1.00 95.12 247 VAL A N 1
ATOM 1901 C CA . VAL A 1 247 ? -12.956 -10.169 19.719 1.00 95.12 247 VAL A CA 1
ATOM 1902 C C . VAL A 1 247 ? -12.118 -9.766 20.924 1.00 95.12 247 VAL A C 1
ATOM 1904 O O . VAL A 1 247 ? -11.092 -9.103 20.805 1.00 95.12 247 VAL A O 1
ATOM 1907 N N . GLN A 1 248 ? -12.565 -10.180 22.104 1.00 93.31 248 GLN A N 1
ATOM 1908 C CA . GLN A 1 248 ? -11.845 -9.977 23.351 1.00 93.31 248 GLN A CA 1
ATOM 1909 C C . GLN A 1 248 ? -10.810 -11.094 23.554 1.00 93.31 248 GLN A C 1
ATOM 1911 O O . GLN A 1 248 ? -11.150 -12.272 23.453 1.00 93.31 248 GLN A O 1
ATOM 1916 N N . GLN A 1 249 ? -9.567 -10.740 23.880 1.00 89.81 249 GLN A N 1
ATOM 1917 C CA . GLN A 1 249 ? -8.503 -11.703 24.177 1.00 89.81 249 GLN A CA 1
ATOM 1918 C C . GLN A 1 249 ? -7.639 -11.220 25.348 1.00 89.81 249 GLN A C 1
ATOM 1920 O O . GLN A 1 249 ? -7.436 -10.022 25.525 1.00 89.81 249 GLN A O 1
ATOM 1925 N N . GLN A 1 250 ? -7.098 -12.142 26.146 1.00 84.19 250 GLN A N 1
ATOM 1926 C CA . GLN A 1 250 ? -6.073 -11.796 27.136 1.00 84.19 250 GLN A CA 1
ATOM 1927 C C . GLN A 1 250 ? -4.748 -11.458 26.448 1.00 84.19 250 GLN A C 1
ATOM 1929 O O . GLN A 1 250 ? -4.337 -12.144 25.507 1.00 84.19 250 GLN A O 1
ATOM 1934 N N . LEU A 1 251 ? -4.067 -10.412 26.922 1.00 76.56 251 LEU A N 1
ATOM 1935 C CA . LEU A 1 251 ? -2.810 -9.939 26.334 1.00 76.56 251 LEU A CA 1
ATOM 1936 C C . LEU A 1 251 ? -1.722 -11.027 26.345 1.00 76.56 251 LEU A C 1
ATOM 1938 O O . LEU A 1 251 ? -0.967 -11.169 25.379 1.00 76.56 251 LEU A O 1
ATOM 1942 N N . SER A 1 252 ? -1.655 -11.802 27.427 1.00 75.38 252 SER A N 1
ATOM 1943 C CA . SER A 1 252 ? -0.807 -12.985 27.572 1.00 75.38 252 SER A CA 1
ATOM 1944 C C . SER A 1 252 ? -1.443 -13.964 28.563 1.00 75.38 252 SER A C 1
ATOM 1946 O O . SER A 1 252 ? -2.343 -13.589 29.309 1.00 75.38 252 SER A O 1
ATOM 1948 N N . ALA A 1 253 ? -0.965 -15.212 28.598 1.00 70.12 253 ALA A N 1
ATOM 1949 C CA . ALA A 1 253 ? -1.498 -16.250 29.491 1.00 70.12 253 ALA A CA 1
ATOM 1950 C C . ALA A 1 253 ? -1.457 -15.875 30.988 1.00 70.12 253 ALA A C 1
ATOM 1952 O O . ALA A 1 253 ? -2.219 -16.433 31.768 1.00 70.12 253 ALA A O 1
ATOM 1953 N N . ASN A 1 254 ? -0.593 -14.927 31.369 1.00 71.44 254 ASN A N 1
ATOM 1954 C CA . ASN A 1 254 ? -0.370 -14.500 32.753 1.00 71.44 254 ASN A CA 1
ATOM 1955 C C . ASN A 1 254 ? -0.761 -13.030 32.994 1.00 71.44 254 ASN A C 1
ATOM 1957 O O . ASN A 1 254 ? -0.327 -12.442 33.982 1.00 71.44 254 ASN A O 1
ATOM 1961 N N . SER A 1 255 ? -1.490 -12.397 32.072 1.00 74.56 255 SER A N 1
ATOM 1962 C CA . SER A 1 255 ? -1.907 -11.000 32.203 1.00 74.56 255 SER A CA 1
ATOM 1963 C C . SER A 1 255 ? -3.406 -10.913 32.456 1.00 74.56 255 SER A C 1
ATOM 1965 O O . SER A 1 255 ? -4.182 -11.516 31.723 1.00 74.56 255 SER A O 1
ATOM 1967 N N . ASP A 1 256 ? -3.800 -10.095 33.433 1.00 73.50 256 ASP A N 1
ATOM 1968 C CA . ASP A 1 256 ? -5.202 -9.714 33.658 1.00 73.50 256 ASP A CA 1
ATOM 1969 C C . ASP A 1 256 ? -5.683 -8.648 32.655 1.00 73.50 256 ASP A C 1
ATOM 1971 O O . ASP A 1 256 ? -6.853 -8.252 32.646 1.00 73.50 256 ASP A O 1
ATOM 1975 N N . GLN A 1 257 ? -4.776 -8.144 31.809 1.00 77.62 257 GLN A N 1
ATOM 1976 C CA . GLN A 1 257 ? -5.094 -7.129 30.823 1.00 77.62 257 GLN A CA 1
ATOM 1977 C C . GLN A 1 257 ? -5.737 -7.764 29.594 1.00 77.62 257 GLN A C 1
ATOM 1979 O O . GLN A 1 257 ? -5.119 -8.491 28.815 1.00 77.62 257 GLN A O 1
ATOM 1984 N N . THR A 1 258 ? -6.984 -7.381 29.374 1.00 82.88 258 THR A N 1
ATOM 1985 C CA . THR A 1 258 ? -7.710 -7.694 28.156 1.00 82.88 258 THR A CA 1
ATOM 1986 C C . THR A 1 258 ? -7.362 -6.712 27.035 1.00 82.88 258 THR A C 1
ATOM 1988 O O . THR A 1 258 ? -7.316 -5.500 27.249 1.00 82.88 258 THR A O 1
ATOM 1991 N N . VAL A 1 259 ? -7.201 -7.235 25.821 1.00 90.12 259 VAL A N 1
ATOM 1992 C CA . VAL A 1 259 ? -7.102 -6.480 24.567 1.00 90.12 259 VAL A CA 1
ATOM 1993 C C . VAL A 1 259 ? -8.213 -6.877 23.598 1.00 90.12 259 VAL A C 1
ATOM 1995 O O . VAL A 1 259 ? -8.844 -7.928 23.743 1.00 90.12 259 VAL A O 1
ATOM 1998 N N . LEU A 1 260 ? -8.446 -6.035 22.594 1.00 94.69 260 LEU A N 1
ATOM 1999 C CA . LEU A 1 260 ? -9.318 -6.368 21.470 1.00 94.69 260 LEU A CA 1
ATOM 2000 C C . LEU A 1 260 ? -8.459 -6.804 20.283 1.00 94.69 260 LEU A C 1
ATOM 2002 O O . LEU A 1 260 ? -7.440 -6.175 20.000 1.00 94.69 260 LEU A O 1
ATOM 2006 N N . VAL A 1 261 ? -8.849 -7.876 19.601 1.00 94.81 261 VAL A N 1
ATOM 2007 C CA . VAL A 1 261 ? -8.073 -8.484 18.513 1.00 94.81 261 VAL A CA 1
ATOM 2008 C C . VAL A 1 261 ? -8.968 -8.735 17.310 1.00 94.81 261 VAL A C 1
ATOM 2010 O O . VAL A 1 261 ? -10.110 -9.160 17.469 1.00 94.81 261 VAL A O 1
ATOM 2013 N N . ALA A 1 262 ? -8.456 -8.468 16.112 1.00 95.12 262 ALA A N 1
ATOM 2014 C CA . ALA A 1 262 ? -9.098 -8.823 14.855 1.00 95.12 262 ALA A CA 1
ATOM 2015 C C . ALA A 1 262 ? -8.084 -9.502 13.934 1.00 95.12 262 ALA A C 1
ATOM 2017 O O . ALA A 1 262 ? -7.081 -8.896 13.550 1.00 95.12 262 ALA A O 1
ATOM 2018 N N . ASP A 1 263 ? -8.365 -10.749 13.573 1.00 92.69 263 ASP A N 1
ATOM 2019 C CA . ASP A 1 263 ? -7.632 -11.464 12.533 1.00 92.69 263 ASP A CA 1
ATOM 2020 C C . ASP A 1 263 ? -8.238 -11.123 11.174 1.00 92.69 263 ASP A C 1
ATOM 2022 O O . ASP A 1 263 ? -9.448 -11.234 10.982 1.00 92.69 263 ASP A O 1
ATOM 2026 N N . ARG A 1 264 ? -7.385 -10.675 10.252 1.00 90.19 264 ARG A N 1
ATOM 2027 C CA . ARG A 1 264 ? -7.741 -10.254 8.892 1.00 90.19 264 ARG A CA 1
ATOM 2028 C C . ARG A 1 264 ? -6.948 -11.096 7.900 1.00 90.19 264 ARG A C 1
ATOM 2030 O O . ARG A 1 264 ? -5.958 -10.641 7.319 1.00 90.19 264 ARG A O 1
ATOM 2037 N N . THR A 1 265 ? -7.300 -12.374 7.822 1.00 86.94 265 THR A N 1
ATOM 2038 C CA . THR A 1 265 ? -6.578 -13.408 7.059 1.00 86.94 265 THR A CA 1
ATOM 2039 C C . THR A 1 265 ? -7.024 -13.498 5.604 1.00 86.94 265 THR A C 1
ATOM 2041 O O . THR A 1 265 ? -6.327 -14.095 4.790 1.00 86.94 265 THR A O 1
ATOM 2044 N N . GLU A 1 266 ? -8.157 -12.882 5.282 1.00 78.94 266 GLU A N 1
ATOM 2045 C CA . GLU A 1 266 ? -8.751 -12.783 3.949 1.00 78.94 266 GLU A CA 1
ATOM 2046 C C . GLU A 1 266 ? -8.060 -11.761 3.033 1.00 78.94 266 GLU A C 1
ATOM 2048 O O . GLU A 1 266 ? -8.356 -11.695 1.844 1.00 78.94 266 GLU A O 1
ATOM 2053 N N . LEU A 1 267 ? -7.147 -10.955 3.575 1.00 77.81 267 LEU A N 1
ATOM 2054 C CA . LEU A 1 267 ? -6.383 -9.977 2.807 1.00 77.81 267 LEU A CA 1
ATOM 2055 C C . LEU A 1 267 ? -5.177 -10.621 2.125 1.00 77.81 267 LEU A C 1
ATOM 2057 O O . LEU A 1 267 ? -4.575 -11.554 2.658 1.00 77.81 267 LEU A O 1
ATOM 2061 N N . LEU A 1 268 ? -4.738 -10.021 1.014 1.00 72.06 268 LEU A N 1
ATOM 2062 C CA . LEU A 1 268 ? -3.502 -10.408 0.324 1.00 72.06 268 LEU A CA 1
ATOM 2063 C C . LEU A 1 268 ? -2.296 -10.449 1.282 1.00 72.06 268 LEU A C 1
ATOM 2065 O O . LEU A 1 268 ? -1.499 -11.385 1.250 1.00 72.06 268 LEU A O 1
ATOM 2069 N N . TRP A 1 269 ? -2.202 -9.459 2.175 1.00 75.38 269 TRP A N 1
ATOM 2070 C CA . TRP A 1 269 ? -1.291 -9.477 3.317 1.00 75.38 269 TRP A CA 1
ATOM 2071 C C . TRP A 1 269 ? -2.075 -9.734 4.594 1.00 75.38 269 TRP A C 1
ATOM 2073 O O . TRP A 1 269 ? -2.556 -8.803 5.246 1.00 75.38 269 TRP A O 1
ATOM 2083 N N . ALA A 1 270 ? -2.188 -11.015 4.944 1.00 83.69 270 ALA A N 1
ATOM 2084 C CA . ALA A 1 270 ? -2.814 -11.439 6.184 1.00 83.69 270 ALA A CA 1
ATOM 2085 C C . ALA A 1 270 ? -2.194 -10.694 7.374 1.00 83.69 270 ALA A C 1
ATOM 2087 O O . ALA A 1 270 ? -0.972 -10.706 7.573 1.00 83.69 270 ALA A O 1
ATOM 2088 N N . GLN A 1 271 ? -3.041 -10.048 8.168 1.00 87.38 271 GLN A N 1
ATOM 2089 C CA . GLN A 1 271 ? -2.616 -9.244 9.308 1.00 87.38 271 GLN A CA 1
ATOM 2090 C C . GLN A 1 271 ? -3.503 -9.493 10.524 1.00 87.38 271 GLN A C 1
ATOM 2092 O O . GLN A 1 271 ? -4.665 -9.872 10.402 1.00 87.38 271 GLN A O 1
ATOM 2097 N N . GLN A 1 272 ? -2.951 -9.247 11.705 1.00 90.75 272 GLN A N 1
ATOM 2098 C CA . GLN A 1 272 ? -3.685 -9.199 12.959 1.00 90.75 272 GLN A CA 1
ATOM 2099 C C . GLN A 1 272 ? -3.626 -7.778 13.506 1.00 90.75 272 GLN A C 1
ATOM 2101 O O . GLN A 1 272 ? -2.548 -7.190 13.633 1.00 90.75 272 GLN A O 1
ATOM 2106 N N . TRP A 1 273 ? -4.788 -7.244 13.856 1.00 93.94 273 TRP A N 1
ATOM 2107 C CA . TRP A 1 273 ? -4.919 -5.989 14.580 1.00 93.94 273 TRP A CA 1
ATOM 2108 C C . TRP A 1 273 ? -5.121 -6.264 16.063 1.00 93.94 273 TRP A C 1
ATOM 2110 O O . TRP A 1 273 ? -5.924 -7.118 16.433 1.00 93.94 273 TRP A O 1
ATOM 2120 N N . ARG A 1 274 ? -4.404 -5.535 16.919 1.00 93.38 274 ARG A N 1
ATOM 2121 C CA . ARG A 1 274 ? -4.572 -5.559 18.376 1.00 93.38 274 ARG A CA 1
ATOM 2122 C C . ARG A 1 274 ? -4.780 -4.150 18.892 1.00 93.38 274 ARG A C 1
ATOM 2124 O O . ARG A 1 274 ? -3.923 -3.301 18.678 1.00 93.38 274 ARG A O 1
ATOM 2131 N N . LEU A 1 275 ? -5.874 -3.904 19.596 1.00 94.81 275 LEU A N 1
ATOM 2132 C CA . LEU A 1 275 ? -6.161 -2.602 20.179 1.00 94.81 275 LEU A CA 1
ATOM 2133 C C . LEU A 1 275 ? -5.875 -2.623 21.680 1.00 94.81 275 LEU A C 1
ATOM 2135 O O . LEU A 1 275 ? -6.363 -3.492 22.411 1.00 94.81 275 LEU A O 1
ATOM 2139 N N . ARG A 1 276 ? -5.112 -1.627 22.133 1.00 91.62 276 ARG A N 1
ATOM 2140 C CA . ARG A 1 276 ? -4.845 -1.344 23.544 1.00 91.62 276 ARG A CA 1
ATOM 2141 C C . ARG A 1 276 ? -5.540 -0.048 23.945 1.00 91.62 276 ARG A C 1
ATOM 2143 O O . ARG A 1 276 ? -5.444 0.950 23.237 1.00 91.62 276 ARG A O 1
ATOM 2150 N N . HIS A 1 277 ? -6.254 -0.081 25.066 1.00 93.69 277 HIS A N 1
ATOM 2151 C CA . HIS A 1 277 ? -6.977 1.083 25.572 1.00 93.69 277 HIS A CA 1
ATOM 2152 C C . HIS A 1 277 ? -6.004 2.164 26.039 1.00 93.69 277 HIS A C 1
ATOM 2154 O O . HIS A 1 277 ? -5.027 1.848 26.718 1.00 93.69 277 HIS A O 1
ATOM 2160 N N . VAL A 1 278 ? -6.285 3.418 25.676 1.00 94.12 278 VAL A N 1
ATOM 2161 C CA . VAL A 1 278 ? -5.480 4.579 26.077 1.00 94.12 278 VAL A CA 1
ATOM 2162 C C . VAL A 1 278 ? -6.226 5.420 27.107 1.00 94.12 278 VAL A C 1
ATOM 2164 O O . VAL A 1 278 ? -5.736 5.586 28.218 1.00 94.12 278 VAL A O 1
ATOM 2167 N N . SER A 1 279 ? -7.387 5.976 26.751 1.00 95.00 279 SER A N 1
ATOM 2168 C CA . SER A 1 279 ? -8.253 6.746 27.658 1.00 95.00 279 SER A CA 1
ATOM 2169 C C . SER A 1 279 ? -9.592 7.036 26.980 1.00 95.00 279 SER A C 1
ATOM 2171 O O . SER A 1 279 ? -9.624 7.387 25.800 1.00 95.00 279 SER A O 1
ATOM 2173 N N . GLY A 1 280 ? -10.704 6.907 27.706 1.00 94.94 280 GLY A N 1
ATOM 2174 C CA . GLY A 1 280 ? -12.045 7.106 27.155 1.00 94.94 280 GLY A CA 1
ATOM 2175 C C . GLY A 1 280 ? -12.268 6.215 25.932 1.00 94.94 280 GLY A C 1
ATOM 2176 O O . GLY A 1 280 ? -12.057 5.004 26.001 1.00 94.94 280 GLY A O 1
ATOM 2177 N N . ASN A 1 281 ? -12.632 6.819 24.803 1.00 95.94 281 ASN A N 1
ATOM 2178 C CA . ASN A 1 281 ? -12.880 6.104 23.550 1.00 95.94 281 ASN A CA 1
ATOM 2179 C C . ASN A 1 281 ? -11.643 5.944 22.659 1.00 95.94 281 ASN A C 1
ATOM 2181 O O . ASN A 1 281 ? -11.772 5.391 21.569 1.00 95.94 281 ASN A O 1
ATOM 2185 N N . TYR A 1 282 ? -10.467 6.388 23.112 1.00 96.81 282 TYR A N 1
ATOM 2186 C CA . TYR A 1 282 ? -9.225 6.355 22.344 1.00 96.81 282 TYR A CA 1
ATOM 2187 C C . TYR A 1 282 ? -8.397 5.106 22.647 1.00 96.81 282 TYR A C 1
ATOM 2189 O O . TYR A 1 282 ? -8.235 4.693 23.804 1.00 96.81 282 TYR A O 1
ATOM 2197 N N . TRP A 1 283 ? -7.877 4.509 21.581 1.00 96.06 283 TRP A N 1
ATOM 2198 C CA . TRP A 1 283 ? -7.142 3.252 21.577 1.00 96.06 283 TRP A CA 1
ATOM 2199 C C . TRP A 1 283 ? -5.935 3.356 20.647 1.00 96.06 283 TRP A C 1
ATOM 2201 O O . TRP A 1 283 ? -5.962 4.053 19.634 1.00 96.06 283 TRP A O 1
ATOM 2211 N N . THR A 1 284 ? -4.891 2.603 20.964 1.00 95.19 284 THR A N 1
ATOM 2212 C CA . THR A 1 284 ? -3.771 2.363 20.054 1.00 95.19 284 THR A CA 1
ATOM 2213 C C . THR A 1 284 ? -4.014 1.048 19.334 1.00 95.19 284 THR A C 1
ATOM 2215 O O . THR A 1 284 ? -4.160 0.009 19.981 1.00 95.19 284 THR A O 1
ATOM 2218 N N . LEU A 1 285 ? -4.050 1.078 18.003 1.00 95.19 285 LEU A N 1
ATOM 2219 C CA . LEU A 1 285 ? -4.173 -0.103 17.157 1.00 95.19 285 LEU A CA 1
ATOM 2220 C C . LEU A 1 285 ? -2.793 -0.526 16.663 1.00 95.19 285 LEU A C 1
ATOM 2222 O O . LEU A 1 285 ? -2.140 0.209 15.935 1.00 95.19 285 LEU A O 1
ATOM 2226 N N . TYR A 1 286 ? -2.370 -1.732 17.014 1.00 91.94 286 TYR A N 1
ATOM 2227 C CA . TYR A 1 286 ? -1.154 -2.369 16.525 1.00 91.94 286 TYR A CA 1
ATOM 2228 C C . TYR A 1 286 ? -1.485 -3.316 15.379 1.00 91.94 286 TYR A C 1
ATOM 2230 O O . TYR A 1 286 ? -2.285 -4.233 15.562 1.00 91.94 286 TYR A O 1
ATOM 2238 N N . SER A 1 287 ? -0.847 -3.132 14.225 1.00 89.06 287 SER A N 1
ATOM 2239 C CA . SER A 1 287 ? -0.947 -4.057 13.096 1.00 89.06 287 SER A CA 1
ATOM 2240 C C . SER A 1 287 ? 0.309 -4.916 12.990 1.00 89.06 287 SER A C 1
ATOM 2242 O O . SER A 1 287 ? 1.439 -4.412 12.991 1.00 89.06 287 SER A O 1
ATOM 2244 N N . LYS A 1 288 ? 0.100 -6.227 12.891 1.00 85.75 288 LYS A N 1
ATOM 2245 C CA . LYS A 1 288 ? 1.138 -7.238 12.708 1.00 85.75 288 LYS A CA 1
ATOM 2246 C C . LYS A 1 288 ? 0.840 -8.060 11.459 1.00 85.75 288 LYS A C 1
ATOM 2248 O O . LYS A 1 288 ? -0.225 -8.665 11.374 1.00 85.75 288 LYS A O 1
ATOM 2253 N N . MET A 1 289 ? 1.800 -8.160 10.544 1.00 80.00 289 MET A N 1
ATOM 2254 C CA . MET A 1 289 ? 1.715 -9.086 9.412 1.00 80.00 289 MET A CA 1
ATOM 2255 C C . MET A 1 289 ? 1.908 -10.540 9.883 1.00 80.00 289 MET A C 1
ATOM 2257 O O . MET A 1 289 ? 2.756 -10.825 10.730 1.00 80.00 289 MET A O 1
ATOM 2261 N N . LEU A 1 290 ? 1.100 -11.467 9.364 1.00 76.25 290 LEU A N 1
ATOM 2262 C CA . LEU A 1 290 ? 1.109 -12.876 9.783 1.00 76.25 290 LEU A CA 1
ATOM 2263 C C . LEU A 1 290 ? 2.058 -13.755 8.954 1.00 76.25 290 LEU A C 1
ATOM 2265 O O . LEU A 1 290 ? 2.468 -14.814 9.425 1.00 76.25 290 LEU A O 1
ATOM 2269 N N . LEU A 1 291 ? 2.443 -13.320 7.751 1.00 63.47 291 LEU A N 1
ATOM 2270 C CA . LEU A 1 291 ? 3.355 -14.048 6.866 1.00 63.47 291 LEU A CA 1
ATOM 2271 C C . LEU A 1 291 ? 4.751 -13.401 6.854 1.00 63.47 291 LEU A C 1
ATOM 2273 O O . LEU A 1 291 ? 4.902 -12.217 6.580 1.00 63.47 291 LEU A O 1
ATOM 2277 N N . GLY A 1 292 ? 5.786 -14.203 7.120 1.00 50.44 292 GLY A N 1
ATOM 2278 C CA . GLY A 1 292 ? 7.173 -13.934 6.714 1.00 50.44 292 GLY A CA 1
ATOM 2279 C C . GLY A 1 292 ? 8.060 -13.104 7.647 1.00 50.44 292 GLY A C 1
ATOM 2280 O O . GLY A 1 292 ? 9.260 -13.362 7.677 1.00 50.44 292 GLY A O 1
ATOM 2281 N N . ILE A 1 293 ? 7.535 -12.166 8.443 1.00 50.28 293 ILE A N 1
ATOM 2282 C CA . ILE A 1 293 ? 8.348 -11.385 9.400 1.00 50.28 293 ILE A CA 1
ATOM 2283 C C . ILE A 1 293 ? 7.532 -11.151 10.679 1.00 50.28 293 ILE A C 1
ATOM 2285 O O . ILE A 1 293 ? 6.520 -10.461 10.682 1.00 50.28 293 ILE A O 1
ATOM 2289 N N . ASN A 1 294 ? 7.949 -11.772 11.784 1.00 44.69 294 ASN A N 1
ATOM 2290 C CA . ASN A 1 294 ? 7.186 -11.875 13.034 1.00 44.69 294 ASN A CA 1
ATOM 2291 C C . ASN A 1 294 ? 7.316 -10.628 13.943 1.00 44.69 294 ASN A C 1
ATOM 2293 O O . ASN A 1 294 ? 7.462 -10.765 15.158 1.00 44.69 294 ASN A O 1
ATOM 2297 N N . THR A 1 295 ? 7.278 -9.420 13.380 1.00 56.69 295 THR A N 1
ATOM 2298 C CA . THR A 1 295 ? 7.343 -8.143 14.115 1.00 56.69 295 THR A CA 1
ATOM 2299 C C . THR A 1 295 ? 6.025 -7.382 13.986 1.00 56.69 295 THR A C 1
ATOM 2301 O O . THR A 1 295 ? 5.366 -7.429 12.952 1.00 56.69 295 THR A O 1
ATOM 2304 N N . VAL A 1 296 ? 5.607 -6.691 15.056 1.00 56.41 296 VAL A N 1
ATOM 2305 C CA . VAL A 1 296 ? 4.575 -5.647 14.937 1.00 56.41 296 VAL A CA 1
ATOM 2306 C C . VAL A 1 296 ? 5.106 -4.647 13.925 1.00 56.41 296 VAL A C 1
ATOM 2308 O O . VAL A 1 296 ? 6.195 -4.113 14.105 1.00 56.41 296 VAL A O 1
ATOM 2311 N N . THR A 1 297 ? 4.372 -4.460 12.839 1.00 70.31 297 THR A N 1
ATOM 2312 C CA . THR A 1 297 ? 4.859 -3.692 11.698 1.00 70.31 297 THR A CA 1
ATOM 2313 C C . THR A 1 297 ? 4.493 -2.223 11.829 1.00 70.31 297 THR A C 1
ATOM 2315 O O . THR A 1 297 ? 5.261 -1.381 11.377 1.00 70.31 297 THR A O 1
ATOM 2318 N N . ARG A 1 298 ? 3.332 -1.895 12.423 1.00 82.56 298 ARG A N 1
ATOM 2319 C CA . ARG A 1 298 ? 2.796 -0.519 12.472 1.00 82.56 298 ARG A CA 1
ATOM 2320 C C . ARG A 1 298 ? 1.875 -0.294 13.675 1.00 82.56 298 ARG A C 1
ATOM 2322 O O . ARG A 1 298 ? 1.330 -1.253 14.228 1.00 82.56 298 ARG A O 1
ATOM 2329 N N . PHE A 1 299 ? 1.675 0.968 14.053 1.00 91.31 299 PHE A N 1
ATOM 2330 C CA . PHE A 1 299 ? 0.692 1.380 15.057 1.00 91.31 299 PHE A CA 1
ATOM 2331 C C . PHE A 1 299 ? -0.061 2.643 14.625 1.00 91.31 299 PHE A C 1
ATOM 2333 O O . PHE A 1 299 ? 0.510 3.516 13.974 1.00 91.31 299 PHE A O 1
ATOM 2340 N N . TYR A 1 300 ? -1.332 2.740 15.013 1.00 94.56 300 TYR A N 1
ATOM 2341 C CA . TYR A 1 300 ? -2.259 3.782 14.578 1.00 94.56 300 TYR A CA 1
ATOM 2342 C C . TYR A 1 300 ? -3.122 4.279 15.735 1.00 94.56 300 TYR A C 1
ATOM 2344 O O . TYR A 1 300 ? -3.414 3.534 16.674 1.00 94.56 300 TYR A O 1
ATOM 2352 N N . ALA A 1 301 ? -3.552 5.537 15.646 1.00 95.62 301 ALA A N 1
ATOM 2353 C CA . ALA A 1 301 ? -4.540 6.090 16.559 1.00 95.62 301 ALA A CA 1
ATOM 2354 C C . ALA A 1 301 ? -5.919 5.586 16.138 1.00 95.62 301 ALA A C 1
ATOM 2356 O O . ALA A 1 301 ? -6.251 5.602 14.950 1.00 95.62 301 ALA A O 1
ATOM 2357 N N . ALA A 1 302 ? -6.705 5.133 17.106 1.00 97.50 302 ALA A N 1
ATOM 2358 C CA . ALA A 1 302 ? -8.053 4.658 16.876 1.00 97.50 302 ALA A CA 1
ATOM 2359 C C . ALA A 1 302 ? -9.031 5.241 17.900 1.00 97.50 302 ALA A C 1
ATOM 2361 O O . ALA A 1 302 ? -8.678 5.468 19.059 1.00 97.50 302 ALA A O 1
ATOM 2362 N N . GLU A 1 303 ? -10.273 5.450 17.481 1.00 97.62 303 GLU A N 1
ATOM 2363 C CA . GLU A 1 303 ? -11.350 5.947 18.329 1.00 97.62 303 GLU A CA 1
ATOM 2364 C C . GLU A 1 303 ? -12.641 5.166 18.071 1.00 97.62 303 GLU A C 1
ATOM 2366 O O . GLU A 1 303 ? -13.118 5.075 16.938 1.00 97.62 303 GLU A O 1
ATOM 2371 N N . PHE A 1 304 ? -13.254 4.628 19.125 1.00 97.88 304 PHE A N 1
ATOM 2372 C CA . PHE A 1 304 ? -14.608 4.091 19.010 1.00 97.88 304 PHE A CA 1
ATOM 2373 C C . PHE A 1 304 ? -15.627 5.225 19.007 1.00 97.88 304 PHE A C 1
ATOM 2375 O O . PHE A 1 304 ? -15.741 5.988 19.965 1.00 97.88 304 PHE A O 1
ATOM 2382 N N . LYS A 1 305 ? -16.427 5.296 17.946 1.00 97.50 305 LYS A N 1
ATOM 2383 C CA . LYS A 1 305 ? -17.512 6.269 17.844 1.00 97.50 305 LYS A CA 1
ATOM 2384 C C . LYS A 1 305 ? -18.741 5.733 18.570 1.00 97.50 305 LYS A C 1
ATOM 2386 O O . LYS A 1 305 ? -19.193 4.614 18.313 1.00 97.50 305 LYS A O 1
ATOM 2391 N N . ILE A 1 306 ? -19.273 6.542 19.483 1.00 95.25 306 ILE A N 1
ATOM 2392 C CA . ILE A 1 306 ? -20.471 6.241 20.271 1.00 95.25 306 ILE A CA 1
ATOM 2393 C C . ILE A 1 306 ? -21.595 7.161 19.797 1.00 95.25 306 ILE A C 1
ATOM 2395 O O . ILE A 1 306 ? -21.455 8.382 19.792 1.00 95.25 306 ILE A O 1
ATOM 2399 N N . GLY A 1 307 ? -22.707 6.575 19.360 1.00 91.69 307 GLY A N 1
ATOM 2400 C CA . GLY A 1 307 ? -23.875 7.321 18.904 1.00 91.69 307 GLY A CA 1
ATOM 2401 C C . GLY A 1 307 ? -24.667 7.935 20.058 1.00 91.69 307 GLY A C 1
ATOM 2402 O O . GLY A 1 307 ? -24.514 7.553 21.216 1.00 91.69 307 GLY A O 1
ATOM 2403 N N . VAL A 1 308 ? -25.604 8.828 19.726 1.00 92.81 308 VAL A N 1
ATOM 2404 C CA . VAL A 1 308 ? -26.493 9.501 20.699 1.00 92.81 308 VAL A CA 1
ATOM 2405 C C . VAL A 1 308 ? -27.306 8.538 21.572 1.00 92.81 308 VAL A C 1
ATOM 2407 O O . VAL A 1 308 ? -27.739 8.902 22.657 1.00 92.81 308 VAL A O 1
ATOM 2410 N N . SER A 1 309 ? -27.499 7.295 21.122 1.00 90.38 309 SER A N 1
ATOM 2411 C CA . SER A 1 309 ? -28.171 6.240 21.885 1.00 90.38 309 SER A CA 1
ATOM 2412 C C . SER A 1 309 ? -27.269 5.549 22.917 1.00 90.38 309 SER A C 1
ATOM 2414 O O . SER A 1 309 ? -27.688 4.550 23.495 1.00 90.38 309 SER A O 1
ATOM 2416 N N . GLY A 1 310 ? -26.010 5.976 23.062 1.00 90.38 310 GLY A N 1
ATOM 2417 C CA . GLY A 1 310 ? -24.995 5.313 23.885 1.00 90.38 310 GLY A CA 1
ATOM 2418 C C . GLY A 1 310 ? -24.412 4.034 23.274 1.00 90.38 310 GLY A C 1
ATOM 2419 O O . GLY A 1 310 ? -23.617 3.366 23.920 1.00 90.38 310 GLY A O 1
ATOM 2420 N N . LYS A 1 311 ? -24.783 3.680 22.035 1.00 92.44 311 LYS A N 1
ATOM 2421 C CA . LYS A 1 311 ? -24.305 2.463 21.358 1.00 92.44 311 LYS A CA 1
ATOM 2422 C C . LYS A 1 311 ? -23.101 2.761 20.475 1.00 92.44 311 LYS A C 1
ATOM 2424 O O . LYS A 1 311 ? -23.042 3.815 19.845 1.00 92.44 311 LYS A O 1
ATOM 2429 N N . VAL A 1 312 ? -22.194 1.797 20.359 1.00 96.06 312 VAL A N 1
ATOM 2430 C CA . VAL A 1 312 ? -21.052 1.871 19.439 1.00 96.06 312 VAL A CA 1
ATOM 2431 C C . VAL A 1 312 ? -21.542 1.870 17.991 1.00 96.06 312 VAL A C 1
ATOM 2433 O O . VAL A 1 312 ? -22.241 0.947 17.573 1.00 96.06 312 VAL A O 1
ATOM 2436 N N . THR A 1 313 ? -21.165 2.889 17.224 1.00 96.44 313 THR A N 1
ATOM 2437 C CA . THR A 1 313 ? -21.535 3.049 15.807 1.00 96.44 313 THR A CA 1
ATOM 2438 C C . THR A 1 313 ? -20.390 2.716 14.859 1.00 96.44 313 THR A C 1
ATOM 2440 O O . THR A 1 313 ? -20.638 2.376 13.702 1.00 96.44 313 THR A O 1
ATOM 2443 N N . GLY A 1 314 ? -19.143 2.764 15.328 1.00 97.25 314 GLY A N 1
ATOM 2444 C CA . GLY A 1 314 ? -17.988 2.429 14.506 1.00 97.25 314 GLY A CA 1
ATOM 2445 C C . GLY A 1 314 ? -16.655 2.523 15.233 1.00 97.25 314 GLY A C 1
ATOM 2446 O O . GLY A 1 314 ? -16.591 2.880 16.410 1.00 97.25 314 GLY A O 1
ATOM 2447 N N . LEU A 1 315 ? -15.602 2.177 14.505 1.00 98.12 315 LEU A N 1
ATOM 2448 C CA . LEU A 1 315 ? -14.205 2.321 14.885 1.00 98.12 315 LEU A CA 1
ATOM 2449 C C . LEU A 1 315 ? -13.533 3.185 13.821 1.00 98.12 315 LEU A C 1
ATOM 2451 O O . LEU A 1 315 ? -13.470 2.800 12.658 1.00 98.12 315 LEU A O 1
ATOM 2455 N N . GLU A 1 316 ? -13.070 4.358 14.211 1.00 97.88 316 GLU A N 1
ATOM 2456 C CA . GLU A 1 316 ? -12.294 5.248 13.360 1.00 97.88 316 GLU A CA 1
ATOM 2457 C C . GLU A 1 316 ? -10.806 4.984 13.580 1.00 97.88 316 GLU A C 1
ATOM 2459 O O . GLU A 1 316 ? -10.378 4.823 14.722 1.00 97.88 316 GLU A O 1
ATOM 2464 N N . VAL A 1 317 ? -10.021 4.909 12.507 1.00 96.88 317 VAL A N 1
ATOM 2465 C CA . VAL A 1 317 ? -8.574 4.673 12.570 1.00 96.88 317 VAL A CA 1
ATOM 2466 C C . VAL A 1 317 ? -7.862 5.679 11.674 1.00 96.88 317 VAL A C 1
ATOM 2468 O O . VAL A 1 317 ? -8.146 5.756 10.479 1.00 96.88 317 VAL A O 1
ATOM 2471 N N . SER A 1 318 ? -6.919 6.431 12.236 1.00 93.69 318 SER A N 1
ATOM 2472 C CA . SER A 1 318 ? -6.063 7.350 11.480 1.00 93.69 318 SER A CA 1
ATOM 2473 C C . SER A 1 318 ? -4.864 6.586 10.919 1.00 93.69 318 SER A C 1
ATOM 2475 O O . SER A 1 318 ? -3.896 6.305 11.633 1.00 93.69 318 SER A O 1
ATOM 2477 N N . MET A 1 319 ? -4.946 6.226 9.639 1.00 86.25 319 MET A N 1
ATOM 2478 C CA . MET A 1 319 ? -4.005 5.365 8.921 1.00 86.25 319 MET A CA 1
ATOM 2479 C C . MET A 1 319 ? -2.800 6.159 8.398 1.00 86.25 319 MET A C 1
ATOM 2481 O O . MET A 1 319 ? -2.549 6.235 7.199 1.00 86.25 319 MET A O 1
ATOM 2485 N N . TYR A 1 320 ? -2.034 6.752 9.314 1.00 81.81 320 TYR A N 1
ATOM 2486 C CA . TYR A 1 320 ? -0.761 7.390 8.987 1.00 81.81 320 TYR A CA 1
ATOM 2487 C C . TYR A 1 320 ? 0.402 6.432 9.250 1.00 81.81 320 TYR A C 1
ATOM 2489 O O . TYR A 1 320 ? 0.721 6.114 10.401 1.00 81.81 320 TYR A O 1
ATOM 2497 N N . ASP A 1 321 ? 1.050 5.972 8.183 1.00 72.44 321 ASP A N 1
ATOM 2498 C CA . ASP A 1 321 ? 2.299 5.233 8.273 1.00 72.44 321 ASP A CA 1
ATOM 2499 C C . ASP A 1 321 ? 3.481 6.185 8.501 1.00 72.44 321 ASP A C 1
ATOM 2501 O O . ASP A 1 321 ? 4.030 6.778 7.571 1.00 72.44 321 ASP A O 1
ATOM 2505 N N . ARG A 1 322 ? 3.923 6.252 9.758 1.00 68.12 322 ARG A N 1
ATOM 2506 C CA . ARG A 1 322 ? 5.064 7.062 10.207 1.00 68.12 322 ARG A CA 1
ATOM 2507 C C . ARG A 1 322 ? 6.408 6.626 9.620 1.00 68.12 322 ARG A C 1
ATOM 2509 O O . ARG A 1 322 ? 7.324 7.439 9.594 1.00 68.12 322 ARG A O 1
ATOM 2516 N N . TYR A 1 323 ? 6.536 5.379 9.165 1.00 63.75 323 TYR A N 1
ATOM 2517 C CA . TYR A 1 323 ? 7.797 4.856 8.630 1.00 63.75 323 TYR A CA 1
ATOM 2518 C C . TYR A 1 323 ? 7.914 5.090 7.126 1.00 63.75 323 TYR A C 1
ATOM 2520 O O . TYR A 1 323 ? 8.962 5.517 6.652 1.00 63.75 323 TYR A O 1
ATOM 2528 N N . GLY A 1 324 ? 6.830 4.857 6.384 1.00 57.81 324 GLY A N 1
ATOM 2529 C CA . GLY A 1 324 ? 6.762 5.145 4.951 1.00 57.81 324 GLY A CA 1
ATOM 2530 C C . GLY A 1 324 ? 6.439 6.606 4.623 1.00 57.81 324 GLY A C 1
ATOM 2531 O O . GLY A 1 324 ? 6.518 6.995 3.459 1.00 57.81 324 GLY A O 1
ATOM 2532 N N . GLY A 1 325 ? 6.041 7.414 5.615 1.00 61.22 325 GLY A N 1
ATOM 2533 C CA . GLY A 1 325 ? 5.547 8.778 5.400 1.00 61.22 325 GLY A CA 1
ATOM 2534 C C . GLY A 1 325 ? 4.280 8.810 4.540 1.00 61.22 325 GLY A C 1
ATOM 2535 O O . GLY A 1 325 ? 4.088 9.734 3.748 1.00 61.22 325 GLY A O 1
ATOM 2536 N N . VAL A 1 326 ? 3.455 7.764 4.640 1.00 62.00 326 VAL A N 1
ATOM 2537 C CA . VAL A 1 326 ? 2.242 7.595 3.835 1.00 62.00 326 VAL A CA 1
ATOM 2538 C C . VAL A 1 326 ? 1.036 7.898 4.707 1.00 62.00 326 VAL A C 1
ATOM 2540 O O . VAL A 1 326 ? 0.798 7.220 5.702 1.00 62.00 326 VAL A O 1
ATOM 2543 N N . ASP A 1 327 ? 0.270 8.913 4.324 1.00 74.00 327 ASP A N 1
ATOM 2544 C CA . ASP A 1 327 ? -1.015 9.225 4.941 1.00 74.00 327 ASP A CA 1
ATOM 2545 C C . ASP A 1 327 ? -2.143 8.646 4.088 1.00 74.00 327 ASP A C 1
ATOM 2547 O O . ASP A 1 327 ? -2.390 9.119 2.979 1.00 74.00 327 ASP A O 1
ATOM 2551 N N . GLU A 1 328 ? -2.806 7.599 4.586 1.00 70.88 328 GLU A N 1
ATOM 2552 C CA . GLU A 1 328 ? -4.017 7.058 3.956 1.00 70.88 328 GLU A CA 1
ATOM 2553 C C . GLU A 1 328 ? -5.288 7.790 4.423 1.00 70.88 328 GLU A C 1
ATOM 2555 O O . GLU A 1 328 ? -6.394 7.488 3.967 1.00 70.88 328 GLU A O 1
ATOM 2560 N N . GLY A 1 329 ? -5.142 8.755 5.333 1.00 84.62 329 GLY A N 1
ATOM 2561 C CA . GLY A 1 329 ? -6.232 9.486 5.950 1.00 84.62 329 GLY A CA 1
ATOM 2562 C C . GLY A 1 329 ? -6.883 8.732 7.107 1.00 84.62 329 GLY A C 1
ATOM 2563 O O . GLY A 1 329 ? -6.337 7.801 7.704 1.00 84.62 329 GLY A O 1
ATOM 2564 N N . THR A 1 330 ? -8.083 9.179 7.467 1.00 91.69 330 THR A N 1
ATOM 2565 C CA . THR A 1 330 ? -8.864 8.600 8.563 1.00 91.69 330 THR A CA 1
ATOM 2566 C C . THR A 1 330 ? -9.974 7.719 8.007 1.00 91.69 330 THR A C 1
ATOM 2568 O O . THR A 1 330 ? -10.804 8.167 7.216 1.00 91.69 330 THR A O 1
ATOM 2571 N N . VAL A 1 331 ? -9.983 6.456 8.428 1.00 92.88 331 VAL A N 1
ATOM 2572 C CA . VAL A 1 331 ? -10.897 5.425 7.936 1.00 92.88 331 VAL A CA 1
ATOM 2573 C C . VAL A 1 331 ? -11.904 5.085 9.023 1.00 92.88 331 VAL A C 1
ATOM 2575 O O . VAL A 1 331 ? -11.535 4.614 10.098 1.00 92.88 331 VAL A O 1
ATOM 2578 N N . LEU A 1 332 ? -13.189 5.278 8.726 1.00 95.94 332 LEU A N 1
ATOM 2579 C CA . LEU A 1 332 ? -14.278 4.839 9.590 1.00 95.94 332 LEU A CA 1
ATOM 2580 C C . LEU A 1 332 ? -14.747 3.439 9.188 1.00 95.94 332 LEU A C 1
ATOM 2582 O O . LEU A 1 332 ? -15.194 3.210 8.061 1.00 95.94 332 LEU A O 1
ATOM 2586 N N . PHE A 1 333 ? -14.682 2.514 10.138 1.00 96.88 333 PHE A N 1
ATOM 2587 C CA . PHE A 1 333 ? -15.290 1.196 10.049 1.00 96.88 333 PHE A CA 1
ATOM 2588 C C . PHE A 1 333 ? -16.617 1.211 10.797 1.00 96.88 333 PHE A C 1
ATOM 2590 O O . PHE A 1 333 ? -16.655 1.352 12.020 1.00 96.88 333 PHE A O 1
ATOM 2597 N N . HIS A 1 334 ? -17.720 1.062 10.075 1.00 97.19 334 HIS A N 1
ATOM 2598 C CA . HIS A 1 334 ? -19.048 1.040 10.672 1.00 97.19 334 HIS A CA 1
ATOM 2599 C C . HIS A 1 334 ? -19.264 -0.265 11.428 1.00 97.19 334 HIS A C 1
ATOM 2601 O O . HIS A 1 334 ? -18.926 -1.341 10.928 1.00 97.19 334 HIS A O 1
ATOM 2607 N N . LYS A 1 335 ? -19.844 -0.175 12.626 1.00 95.94 335 LYS A N 1
ATOM 2608 C CA . LYS A 1 335 ? -20.253 -1.356 13.377 1.00 95.94 335 LYS A CA 1
ATOM 2609 C C . LYS A 1 335 ? -21.451 -1.996 12.680 1.00 95.94 335 LYS A C 1
ATOM 2611 O O . LYS A 1 335 ? -22.450 -1.331 12.417 1.00 95.94 335 LYS A O 1
ATOM 2616 N N . VAL A 1 336 ? -21.353 -3.290 12.408 1.00 92.31 336 VAL A N 1
ATOM 2617 C CA . VAL A 1 336 ? -22.381 -4.065 11.711 1.00 92.31 336 VAL A CA 1
ATOM 2618 C C . VAL A 1 336 ? -23.074 -4.983 12.719 1.00 92.31 336 VAL A C 1
ATOM 2620 O O . VAL A 1 336 ? -22.420 -5.621 13.548 1.00 92.31 336 VAL A O 1
ATOM 2623 N N . GLY A 1 337 ? -24.408 -5.041 12.678 1.00 79.12 337 GLY A N 1
ATOM 2624 C CA . GLY A 1 337 ? -25.178 -6.027 13.444 1.00 79.12 337 GLY A CA 1
ATOM 2625 C C . GLY A 1 337 ? -24.827 -7.453 13.000 1.00 79.12 337 GLY A C 1
ATOM 2626 O O . GLY A 1 337 ? -24.513 -7.673 11.834 1.00 79.12 337 GLY A O 1
ATOM 2627 N N . GLY A 1 338 ? -24.831 -8.415 13.929 1.00 59.66 338 GLY A N 1
ATOM 2628 C CA . GLY A 1 338 ? -24.431 -9.802 13.654 1.00 59.66 338 GLY A CA 1
ATOM 2629 C C . GLY A 1 338 ? -25.132 -10.405 12.427 1.00 59.66 338 GLY A C 1
ATOM 2630 O O . GLY A 1 338 ? -26.350 -10.322 12.324 1.00 59.66 338 GLY A O 1
ATOM 2631 N N . ASN A 1 339 ? -24.321 -10.985 11.530 1.00 43.56 339 ASN A N 1
ATOM 2632 C CA . ASN A 1 339 ? -24.648 -11.626 10.248 1.00 43.56 339 ASN A CA 1
ATOM 2633 C C . ASN A 1 339 ? -25.759 -10.975 9.414 1.00 43.56 339 ASN A C 1
ATOM 2635 O O . ASN A 1 339 ? -26.909 -11.400 9.423 1.00 43.56 339 ASN A O 1
ATOM 2639 N N . THR A 1 340 ? -25.354 -10.035 8.564 1.00 38.53 340 THR A N 1
ATOM 2640 C CA . THR A 1 340 ? -25.945 -9.926 7.226 1.00 38.53 340 THR A CA 1
ATOM 2641 C C . THR A 1 340 ? -24.835 -10.207 6.222 1.00 38.53 340 THR A C 1
ATOM 2643 O O . THR A 1 340 ? -24.106 -9.317 5.800 1.00 38.53 340 THR A O 1
ATOM 2646 N N . ASP A 1 341 ? -24.640 -11.495 5.945 1.00 39.25 341 ASP A N 1
ATOM 2647 C CA . ASP A 1 341 ? -24.049 -11.913 4.681 1.00 39.25 341 ASP A CA 1
ATOM 2648 C C . ASP A 1 341 ? -25.179 -11.785 3.655 1.00 39.25 341 ASP A C 1
ATOM 2650 O O . ASP A 1 341 ? -26.219 -12.438 3.789 1.00 39.25 341 ASP A O 1
ATOM 2654 N N . GLY A 1 342 ? -25.014 -10.859 2.718 1.00 35.25 342 GLY A N 1
ATOM 2655 C CA . GLY A 1 342 ? -25.910 -10.600 1.600 1.00 35.25 342 GLY A CA 1
ATOM 2656 C C . GLY A 1 342 ? -25.085 -10.131 0.426 1.00 35.25 342 GLY A C 1
ATOM 2657 O O . GLY A 1 342 ? -24.350 -9.137 0.627 1.00 35.25 342 GLY A O 1
#

Foldseek 3Di:
DDDDDDDPDDDPPPPADLPFFDDPPPDPDPDDPPCVVLPDDDCPDDDPCDPVVLVVLVVVCVQQVPQKDKDWDDDPSDIDIAIDHALDPPDHTGGSPRDGDPPPVVLVVVVVVLQVVLVVCPDVQCVVPQQRQVCSPQVPQADEPDPVLNRGDGNVCVSVVNSPQDDLLLLDDCDDPNHGDDPSSSSNSSHDPPVVVVVVVVVVVCVVCVLCVAPVPADPDAADELDDVVLVFAWWADSSLGIWTWDWDAPDPPGPDIWIKTFDCSHPFTWIWIWDDRHYQKTKIFIATPPDDGDRDDIWIKGFDADPVRHTQWIKTFPQDPRNRRGSGIDTIGGDDPDDPD

Organism: NCBI:txid111463

Mean predicted aligned error: 11.7 Å

InterPro domains:
  IPR001466 Beta-lactamase-related [PF00144] (62-222)
  IPR012338 Beta-lactamase/transpeptidase-like [G3DSA:3.40.710.10] (43-202)
  IPR012338 Beta-lactamase/transpeptidase-like [SSF56601] (57-174)
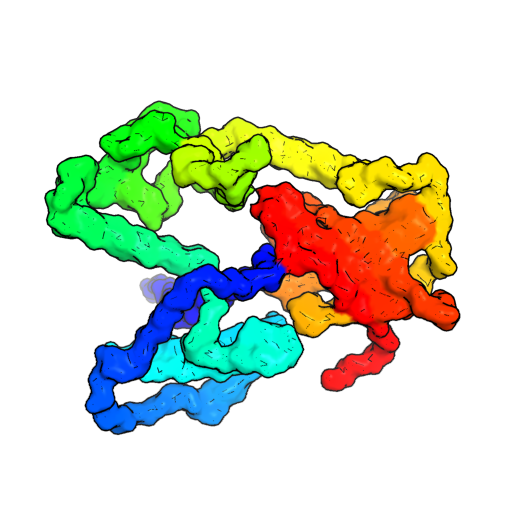  IPR050491 Beta-lactamase AmpC-like [PTHR46825] (49-194)